Protein AF-A0AA96JR11-F1 (afdb_monomer)

Structure (mmCIF, N/CA/C/O backbone):
data_AF-A0AA96JR11-F1
#
_entry.id   AF-A0AA96JR11-F1
#
loop_
_atom_site.group_PDB
_atom_site.id
_atom_site.type_symbol
_atom_site.label_atom_id
_atom_site.label_alt_id
_atom_site.label_comp_id
_atom_site.label_asym_id
_atom_site.label_entity_id
_atom_site.label_seq_id
_atom_site.pdbx_PDB_ins_code
_atom_site.Cartn_x
_atom_site.Cartn_y
_atom_site.Cartn_z
_atom_site.occupancy
_atom_site.B_iso_or_equiv
_atom_site.auth_seq_id
_atom_site.auth_comp_id
_atom_site.auth_asym_id
_atom_site.auth_atom_id
_atom_site.pdbx_PDB_model_num
ATOM 1 N N . MET A 1 1 ? 10.700 -6.808 0.270 1.00 69.81 1 MET A N 1
ATOM 2 C CA . MET A 1 1 ? 9.244 -6.959 0.022 1.00 69.81 1 MET A CA 1
ATOM 3 C C . MET A 1 1 ? 8.468 -7.536 1.206 1.00 69.81 1 MET A C 1
ATOM 5 O O . MET A 1 1 ? 7.347 -7.111 1.434 1.00 69.81 1 MET A O 1
ATOM 9 N N . THR A 1 2 ? 9.056 -8.434 2.004 1.00 80.56 2 THR A N 1
ATOM 10 C CA . THR A 1 2 ? 8.442 -9.004 3.220 1.00 80.56 2 THR A CA 1
ATOM 11 C C . THR A 1 2 ? 7.907 -7.956 4.209 1.00 80.56 2 THR A C 1
ATOM 13 O O . THR A 1 2 ? 6.809 -8.100 4.734 1.00 80.56 2 THR A O 1
ATOM 16 N N . SER A 1 3 ? 8.651 -6.868 4.423 1.00 85.94 3 SER A N 1
ATOM 17 C CA . SER A 1 3 ? 8.222 -5.755 5.276 1.00 85.94 3 SER A CA 1
ATOM 18 C C . SER A 1 3 ? 6.973 -5.045 4.735 1.00 85.94 3 SER A C 1
ATOM 20 O O . SER A 1 3 ? 6.101 -4.678 5.512 1.00 85.94 3 SER A O 1
ATOM 22 N N . ILE A 1 4 ? 6.845 -4.913 3.409 1.00 87.88 4 ILE A N 1
ATOM 23 C CA . ILE A 1 4 ? 5.734 -4.209 2.750 1.00 87.88 4 ILE A CA 1
ATOM 24 C C . ILE A 1 4 ? 4.408 -4.949 2.969 1.00 87.88 4 ILE A C 1
ATOM 26 O O . ILE A 1 4 ? 3.445 -4.366 3.464 1.00 87.88 4 ILE A O 1
ATOM 30 N N . ILE A 1 5 ? 4.380 -6.255 2.672 1.00 89.75 5 ILE A N 1
ATOM 31 C CA . ILE A 1 5 ? 3.182 -7.099 2.846 1.00 89.75 5 ILE A CA 1
ATOM 32 C C . ILE A 1 5 ? 2.729 -7.188 4.312 1.00 89.75 5 ILE A C 1
ATOM 34 O O . ILE A 1 5 ? 1.561 -7.439 4.581 1.00 89.75 5 ILE A O 1
ATOM 38 N N . TYR A 1 6 ? 3.640 -6.953 5.259 1.00 92.25 6 TYR A N 1
ATOM 39 C CA . TYR A 1 6 ? 3.340 -6.918 6.688 1.00 92.25 6 TYR A CA 1
ATOM 40 C C . TYR A 1 6 ? 2.824 -5.556 7.168 1.00 92.25 6 TYR A C 1
ATOM 42 O O . TYR A 1 6 ? 1.950 -5.499 8.034 1.00 92.25 6 TYR A O 1
ATOM 50 N N . ILE A 1 7 ? 3.372 -4.456 6.640 1.00 93.12 7 ILE A N 1
ATOM 51 C CA . ILE A 1 7 ? 3.044 -3.096 7.085 1.00 93.12 7 ILE A CA 1
ATOM 52 C C . ILE A 1 7 ? 1.714 -2.620 6.492 1.00 93.12 7 ILE A C 1
ATOM 54 O O . ILE A 1 7 ? 0.884 -2.091 7.232 1.00 93.12 7 ILE A O 1
ATOM 58 N N . ASN A 1 8 ? 1.485 -2.799 5.187 1.00 95.19 8 ASN A N 1
ATOM 59 C CA . ASN A 1 8 ? 0.356 -2.153 4.508 1.00 95.19 8 ASN A CA 1
ATOM 60 C C . ASN A 1 8 ? -1.020 -2.534 5.083 1.00 95.19 8 ASN A C 1
ATOM 62 O O . ASN A 1 8 ? -1.814 -1.622 5.323 1.00 95.19 8 ASN A O 1
ATOM 66 N N . PRO A 1 9 ? -1.318 -3.816 5.393 1.00 95.38 9 PRO A N 1
ATOM 67 C CA . PRO A 1 9 ? -2.585 -4.169 6.036 1.00 95.38 9 PRO A CA 1
ATOM 68 C C . PRO A 1 9 ? -2.760 -3.504 7.409 1.00 95.38 9 PRO A C 1
ATOM 70 O O . PRO A 1 9 ? -3.857 -3.069 7.753 1.00 95.38 9 PRO A O 1
ATOM 73 N N . LYS A 1 10 ? -1.676 -3.348 8.182 1.00 93.56 10 LYS A N 1
ATOM 74 C CA . LYS A 1 10 ? -1.714 -2.661 9.483 1.00 93.56 10 LYS A CA 1
ATOM 75 C C . LYS A 1 10 ? -1.972 -1.167 9.332 1.00 93.56 10 LYS A C 1
ATOM 77 O O . LYS A 1 10 ? -2.725 -0.605 10.125 1.00 93.56 10 LYS A O 1
ATOM 82 N N . LEU A 1 11 ? -1.381 -0.528 8.320 1.00 94.81 11 LEU A N 1
ATOM 83 C CA . LEU A 1 11 ? -1.675 0.869 7.987 1.00 94.81 11 LEU A CA 1
ATOM 84 C C . LEU A 1 11 ? -3.136 1.039 7.563 1.00 94.81 11 LEU A C 1
ATOM 86 O O . LEU A 1 11 ? -3.775 2.003 7.979 1.00 94.81 11 LEU A O 1
ATOM 90 N N . LEU A 1 12 ? -3.683 0.093 6.796 1.00 96.31 12 LEU A N 1
ATOM 91 C CA . LEU A 1 12 ? -5.080 0.134 6.368 1.00 96.31 12 LEU A CA 1
ATOM 92 C C . LEU A 1 12 ? -6.029 0.048 7.571 1.00 96.31 12 LEU A C 1
ATOM 94 O O . LEU A 1 12 ? -6.901 0.898 7.717 1.00 96.31 12 LEU A O 1
ATOM 98 N N . VAL A 1 13 ? -5.813 -0.903 8.484 1.00 93.56 13 VAL A N 1
ATOM 99 C CA . VAL A 1 13 ? -6.622 -0.998 9.714 1.00 93.56 13 VAL A CA 1
ATOM 100 C C . VAL A 1 13 ? -6.454 0.250 10.584 1.00 93.56 13 VAL A C 1
ATOM 102 O O . VAL A 1 13 ? -7.439 0.810 11.051 1.00 93.56 13 VAL A O 1
ATOM 105 N N . SER A 1 14 ? -5.224 0.745 10.752 1.00 91.69 14 SER A N 1
ATOM 106 C CA . SER A 1 14 ? -4.964 1.939 11.570 1.00 91.69 14 SER A CA 1
ATOM 107 C C . SER A 1 14 ? -5.658 3.183 11.012 1.00 91.69 14 SER A C 1
ATOM 109 O O . SER A 1 14 ? -6.235 3.961 11.765 1.00 91.69 14 SER A O 1
ATOM 111 N N . THR A 1 15 ? -5.633 3.377 9.693 1.00 93.12 15 THR A N 1
ATOM 112 C CA . THR A 1 15 ? -6.299 4.516 9.044 1.00 93.12 15 THR A CA 1
ATOM 113 C C . THR A 1 15 ? -7.818 4.390 9.098 1.00 93.12 15 THR A C 1
ATOM 115 O O . THR A 1 15 ? -8.477 5.387 9.386 1.00 93.12 15 THR A O 1
ATOM 118 N N . ALA A 1 16 ? -8.363 3.178 8.956 1.00 92.38 16 ALA A N 1
ATOM 119 C CA . ALA A 1 16 ? -9.785 2.907 9.164 1.00 92.38 16 ALA A CA 1
ATOM 120 C C . ALA A 1 16 ? -10.232 3.179 10.614 1.00 92.38 16 ALA A C 1
ATOM 122 O O . ALA A 1 16 ? -11.307 3.731 10.824 1.00 92.38 16 ALA A O 1
ATOM 123 N N . MET A 1 17 ? -9.402 2.876 11.620 1.00 90.25 17 MET A N 1
ATOM 124 C CA . MET A 1 17 ? -9.690 3.209 13.025 1.00 90.25 17 MET A CA 1
ATOM 125 C C . MET A 1 17 ? -9.740 4.719 13.276 1.00 90.25 17 MET A C 1
ATOM 127 O O . MET A 1 17 ? -10.575 5.191 14.044 1.00 90.25 17 MET A O 1
ATOM 131 N N . VAL A 1 18 ? -8.845 5.490 12.651 1.00 89.00 18 VAL A N 1
ATOM 132 C CA . VAL A 1 18 ? -8.861 6.959 12.761 1.00 89.00 18 VAL A CA 1
ATOM 133 C C . VAL A 1 18 ? -10.072 7.540 12.024 1.00 89.00 18 VAL A C 1
ATOM 135 O O . VAL A 1 18 ? -10.701 8.465 12.537 1.00 89.00 18 VAL A O 1
ATOM 138 N N . GLU A 1 19 ? -10.431 6.986 10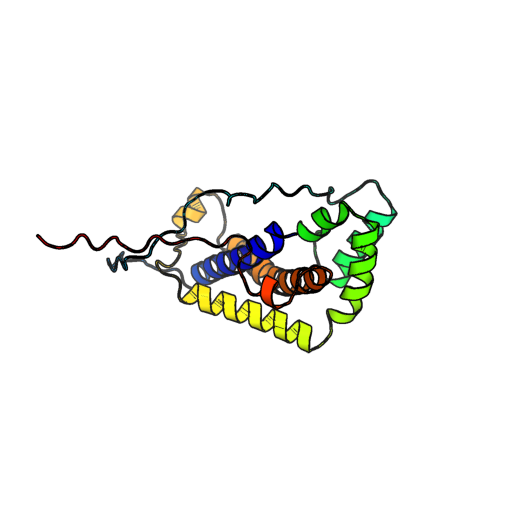.862 1.00 87.69 19 GLU A N 1
ATOM 139 C CA . GLU A 1 19 ? -11.640 7.361 10.117 1.00 87.69 19 GLU A CA 1
ATOM 140 C C . GLU A 1 19 ? -12.915 7.099 10.949 1.00 87.69 19 GLU A C 1
ATOM 142 O O . GLU A 1 19 ? -13.716 8.021 11.122 1.00 87.69 19 GLU A O 1
ATOM 147 N N . ASP A 1 20 ? -13.052 5.908 11.551 1.00 87.25 20 ASP A N 1
ATOM 148 C CA . ASP A 1 20 ? -14.151 5.548 12.471 1.00 87.25 20 ASP A CA 1
ATOM 149 C C . ASP A 1 20 ? -14.220 6.514 13.664 1.00 87.25 20 ASP A C 1
ATOM 151 O O . ASP A 1 20 ? -15.273 7.085 13.942 1.00 87.25 20 ASP A O 1
ATOM 155 N N . ALA A 1 21 ? -13.085 6.796 14.312 1.00 85.25 21 ALA A N 1
ATOM 156 C CA . ALA A 1 21 ? -13.018 7.712 15.452 1.00 85.25 21 ALA A CA 1
ATOM 157 C C . ALA A 1 21 ? -13.418 9.159 15.104 1.00 85.25 21 ALA A C 1
ATOM 159 O O . ALA A 1 21 ? -13.965 9.875 15.949 1.00 85.25 21 ALA A O 1
ATOM 160 N N . CYS A 1 22 ? -13.146 9.608 13.874 1.00 82.00 22 CYS A N 1
ATOM 161 C CA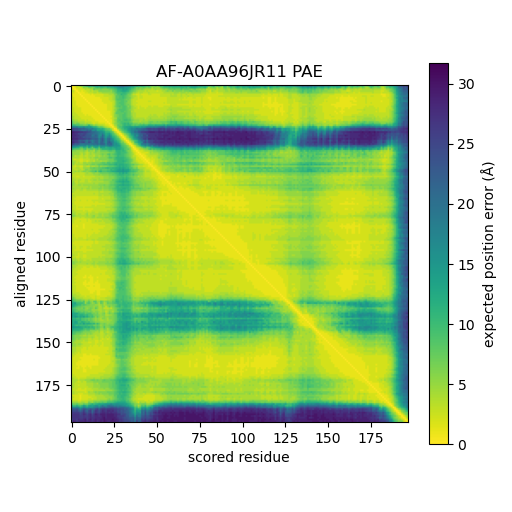 . CYS A 1 22 ? -13.580 10.916 13.385 1.00 82.00 22 CYS A CA 1
ATOM 162 C C . CYS A 1 22 ? -15.092 10.974 13.111 1.00 82.00 22 CYS A C 1
ATOM 164 O O . CYS A 1 22 ? -15.698 12.026 13.327 1.00 82.00 22 CYS A O 1
ATOM 166 N N . GLN A 1 23 ? -15.689 9.879 12.628 1.00 80.75 23 GLN A N 1
ATOM 167 C CA . GLN A 1 23 ? -17.124 9.787 12.317 1.00 80.75 23 GLN A CA 1
ATOM 168 C C . GLN A 1 23 ? -17.977 9.519 13.566 1.00 80.75 23 GLN A C 1
ATOM 170 O O . GLN A 1 23 ? -19.102 10.010 13.675 1.00 80.75 23 GLN A O 1
ATOM 175 N N . HIS A 1 24 ? -17.418 8.795 14.535 1.00 78.88 24 HIS A N 1
ATOM 176 C CA . HIS A 1 24 ? -18.059 8.404 15.785 1.00 78.88 24 HIS A CA 1
ATOM 177 C C . HIS A 1 24 ? -17.246 8.912 16.985 1.00 78.88 24 HIS A C 1
ATOM 179 O O . HIS A 1 24 ? -16.613 8.115 17.687 1.00 78.88 24 HIS A O 1
ATOM 185 N N . PRO A 1 25 ? -17.242 10.236 17.253 1.00 66.38 25 PRO A N 1
ATOM 186 C CA . PRO A 1 25 ? -16.516 10.802 18.381 1.00 66.38 25 PRO A CA 1
ATOM 187 C C . PRO A 1 25 ? -17.038 10.184 19.679 1.00 66.38 25 PRO A C 1
ATOM 189 O O . PRO A 1 25 ? -18.116 10.517 20.171 1.00 66.38 25 PRO A O 1
ATOM 192 N N . THR A 1 26 ? -16.279 9.232 20.216 1.00 61.38 26 THR A N 1
ATOM 193 C CA . THR A 1 26 ? -16.683 8.502 21.411 1.00 61.38 26 THR A CA 1
ATOM 194 C C . THR A 1 26 ? -16.524 9.436 22.608 1.00 61.38 26 THR A C 1
ATOM 196 O O . THR A 1 26 ? -15.425 9.894 22.910 1.00 61.38 26 THR A O 1
ATOM 199 N N . ILE A 1 27 ? -17.615 9.724 23.315 1.00 52.09 27 ILE A N 1
ATOM 200 C CA . ILE A 1 27 ? -17.556 10.321 24.653 1.00 52.09 27 ILE A CA 1
ATOM 201 C C . ILE A 1 27 ? -17.233 9.163 25.599 1.00 52.09 27 ILE A C 1
ATOM 203 O O . ILE A 1 27 ? -18.138 8.526 26.132 1.00 52.09 27 ILE A O 1
ATOM 207 N N . SER A 1 28 ? -15.962 8.779 25.728 1.00 51.41 28 SER A N 1
ATOM 208 C CA . SER A 1 28 ? -15.633 7.627 26.572 1.00 51.41 28 SER A CA 1
ATOM 209 C C . SER A 1 28 ? -15.761 7.997 28.051 1.00 51.41 28 SER A C 1
ATOM 211 O O . SER A 1 28 ? -14.856 8.583 28.646 1.00 51.41 28 SER A O 1
ATOM 213 N N . ALA A 1 29 ? -16.881 7.609 28.666 1.00 41.44 29 ALA A N 1
ATOM 214 C CA . ALA A 1 29 ? -16.822 7.109 30.028 1.00 41.44 29 ALA A CA 1
ATOM 215 C C . ALA A 1 29 ? -16.041 5.792 29.954 1.00 41.44 29 ALA A C 1
ATOM 217 O O . ALA A 1 29 ? -16.525 4.811 29.396 1.00 41.44 29 ALA A O 1
ATOM 218 N N . PHE A 1 30 ? -14.813 5.808 30.471 1.00 44.53 30 PHE A N 1
ATOM 219 C CA . PHE A 1 30 ? -13.949 4.644 30.644 1.00 44.53 30 PHE A CA 1
ATOM 220 C C . PHE A 1 30 ? -14.679 3.609 31.521 1.00 44.53 30 PHE A C 1
ATOM 222 O O . PHE A 1 30 ? -14.511 3.578 32.738 1.00 44.53 30 PHE A O 1
ATOM 229 N N . GLN A 1 31 ? -15.556 2.789 30.941 1.00 44.69 31 GLN A N 1
ATOM 230 C CA . GLN A 1 31 ? -16.113 1.646 31.648 1.00 44.69 31 GLN A CA 1
ATOM 231 C C . GLN A 1 31 ? -15.167 0.471 31.459 1.00 44.69 31 GLN A C 1
ATOM 233 O O . GLN A 1 31 ? -15.014 -0.099 30.383 1.00 44.69 31 GLN A O 1
ATOM 238 N N . SER A 1 32 ? -14.487 0.195 32.564 1.00 44.41 32 SER A N 1
ATOM 239 C CA . SER A 1 32 ? -13.538 -0.865 32.854 1.00 44.41 32 SER A CA 1
ATOM 240 C C . SER A 1 32 ? -14.049 -2.267 32.509 1.00 44.41 32 SER A C 1
ATOM 242 O O . SER A 1 32 ? -14.297 -3.077 33.396 1.00 44.41 32 SER A O 1
ATOM 244 N N . GLN A 1 33 ? -14.133 -2.603 31.228 1.00 48.62 33 GLN A N 1
ATOM 245 C CA . GLN A 1 33 ? -13.910 -3.976 30.793 1.00 48.62 33 GLN A CA 1
ATOM 246 C C . GLN A 1 33 ? -12.465 -4.055 30.311 1.00 48.62 33 GLN A C 1
ATOM 248 O O . GLN A 1 33 ? -12.176 -3.959 29.123 1.00 48.62 33 GLN A O 1
ATOM 253 N N . ARG A 1 34 ? -11.529 -4.197 31.263 1.00 47.78 34 ARG A N 1
ATOM 254 C CA . ARG A 1 34 ? -10.235 -4.817 30.958 1.00 47.78 34 ARG A CA 1
ATOM 255 C C . ARG A 1 34 ? -10.554 -6.257 30.559 1.00 47.78 34 ARG A C 1
ATOM 257 O O . ARG A 1 34 ? -10.610 -7.132 31.411 1.00 47.78 34 ARG A O 1
ATOM 264 N N . GLN A 1 35 ? -10.866 -6.484 29.290 1.00 54.25 35 GLN A N 1
ATOM 265 C CA . GLN A 1 35 ? -10.599 -7.789 28.711 1.00 54.25 35 GLN A CA 1
ATOM 266 C C . GLN A 1 35 ? -9.077 -7.956 28.762 1.00 54.25 35 GLN A C 1
ATOM 268 O O . GLN A 1 35 ? -8.350 -7.019 28.417 1.00 54.25 35 GLN A O 1
ATOM 273 N N . ASP A 1 36 ? -8.606 -9.098 29.266 1.00 59.44 36 ASP A N 1
ATOM 274 C CA . ASP A 1 36 ? -7.193 -9.484 29.250 1.00 59.44 36 ASP A CA 1
ATOM 275 C C . ASP A 1 36 ? -6.757 -9.675 27.791 1.00 59.44 36 ASP A C 1
ATOM 277 O O . ASP A 1 36 ? -6.694 -10.781 27.261 1.00 59.44 36 ASP A O 1
ATOM 281 N N . HIS A 1 37 ? -6.543 -8.565 27.091 1.00 67.00 37 HIS A N 1
ATOM 282 C CA . HIS A 1 37 ? -5.972 -8.567 25.760 1.00 67.00 37 HIS A CA 1
ATOM 283 C C . HIS A 1 37 ? -4.460 -8.665 25.899 1.00 67.00 37 HIS A C 1
ATOM 285 O O . HIS A 1 37 ? -3.811 -7.770 26.448 1.00 67.00 37 HIS A O 1
ATOM 291 N N . GLU A 1 38 ? -3.897 -9.747 25.377 1.00 74.31 38 GLU A N 1
ATOM 292 C CA . GLU A 1 38 ? -2.455 -9.888 25.267 1.00 74.31 38 GLU A CA 1
ATOM 293 C C . GLU A 1 38 ? -1.925 -8.854 24.263 1.00 74.31 38 GLU A C 1
ATOM 295 O O . GLU A 1 38 ? -2.330 -8.804 23.098 1.00 74.31 38 GLU A O 1
ATOM 300 N N . LEU A 1 39 ? -1.055 -7.961 24.736 1.00 79.44 39 LEU A N 1
ATOM 301 C CA . LEU A 1 39 ? -0.469 -6.923 23.898 1.00 79.44 39 LEU A CA 1
ATOM 302 C C . LEU A 1 39 ? 0.673 -7.507 23.070 1.00 79.44 39 LEU A C 1
ATOM 304 O O . LEU A 1 39 ? 1.556 -8.186 23.588 1.00 79.44 39 LEU A O 1
ATOM 308 N N . ILE A 1 40 ? 0.707 -7.151 21.788 1.00 83.94 40 ILE A N 1
ATOM 309 C CA . ILE A 1 40 ? 1.845 -7.458 20.922 1.00 83.94 40 ILE A CA 1
ATOM 310 C C . ILE A 1 40 ? 3.095 -6.724 21.445 1.00 83.94 40 ILE A C 1
ATOM 312 O O . ILE A 1 40 ? 3.011 -5.518 21.725 1.00 83.94 40 ILE A O 1
ATOM 316 N N . PRO A 1 41 ? 4.263 -7.394 21.531 1.00 85.06 41 PRO A N 1
ATOM 317 C CA . PRO A 1 41 ? 5.512 -6.748 21.911 1.00 85.06 41 PRO A CA 1
ATOM 318 C C . PRO A 1 41 ? 5.817 -5.530 21.035 1.00 85.06 41 PRO A C 1
ATOM 320 O O . PRO A 1 41 ? 5.735 -5.578 19.805 1.00 85.06 41 PRO A O 1
ATOM 323 N N . ARG A 1 42 ? 6.192 -4.417 21.671 1.00 86.38 42 ARG A N 1
ATOM 324 C CA . ARG A 1 42 ? 6.628 -3.216 20.949 1.00 86.38 42 ARG A CA 1
ATOM 325 C C . ARG A 1 42 ? 8.028 -3.437 20.390 1.00 86.38 42 ARG A C 1
ATOM 327 O O . ARG A 1 42 ? 8.911 -3.896 21.106 1.00 86.38 42 ARG A O 1
ATOM 334 N N . GLY A 1 43 ? 8.242 -3.027 19.147 1.00 87.06 43 GLY A N 1
ATOM 335 C CA . GLY A 1 43 ? 9.550 -3.074 18.504 1.00 87.06 43 GLY A CA 1
ATOM 336 C C . GLY A 1 43 ? 9.458 -3.453 17.035 1.00 87.06 43 GLY A C 1
ATOM 337 O O . GLY A 1 43 ? 8.384 -3.750 16.509 1.00 87.06 43 GLY A O 1
ATOM 338 N N . ILE A 1 44 ? 10.610 -3.422 16.375 1.00 86.38 44 ILE A N 1
ATOM 339 C CA . ILE A 1 44 ? 10.764 -3.945 15.022 1.00 86.38 44 ILE A CA 1
ATOM 340 C C . ILE A 1 44 ? 10.930 -5.467 15.156 1.00 86.38 44 ILE A C 1
ATOM 342 O O . ILE A 1 44 ? 11.812 -5.890 15.907 1.00 86.38 44 ILE A O 1
ATOM 346 N N . PRO A 1 45 ? 10.102 -6.292 14.485 1.00 89.12 45 PRO A N 1
ATOM 347 C CA . PRO A 1 45 ? 10.276 -7.738 14.485 1.00 89.12 45 PRO A CA 1
ATOM 348 C C . PRO A 1 45 ? 11.702 -8.147 14.116 1.00 89.12 45 PRO A C 1
ATOM 350 O O . PRO A 1 45 ? 12.351 -7.508 13.282 1.00 89.12 45 PRO A O 1
ATOM 353 N N . LEU A 1 46 ? 12.175 -9.249 14.698 1.00 84.75 46 LEU A N 1
ATOM 354 C CA . LEU A 1 46 ? 13.465 -9.817 14.327 1.00 84.75 46 LEU A CA 1
ATOM 355 C C . LEU A 1 46 ? 13.488 -10.094 12.811 1.00 84.75 46 LEU A C 1
ATOM 357 O O . LEU A 1 46 ? 12.500 -10.552 12.240 1.00 84.75 46 LEU A O 1
ATOM 361 N N . HIS A 1 47 ? 14.607 -9.782 12.155 1.00 86.81 47 HIS A N 1
ATOM 362 C CA . HIS A 1 47 ? 14.795 -9.902 10.699 1.00 86.81 47 HIS A CA 1
ATOM 363 C C . HIS A 1 47 ? 13.924 -8.979 9.825 1.00 86.81 47 HIS A C 1
ATOM 365 O O . HIS A 1 47 ? 13.926 -9.112 8.597 1.00 86.81 47 HIS A O 1
ATOM 371 N N . MET A 1 48 ? 13.218 -8.007 10.408 1.00 88.88 48 MET A N 1
ATOM 372 C CA . MET A 1 48 ? 12.608 -6.924 9.639 1.00 88.88 48 MET A CA 1
ATOM 373 C C . MET A 1 48 ? 13.638 -5.810 9.408 1.00 88.88 48 MET A C 1
ATOM 375 O O . MET A 1 48 ? 13.860 -4.951 10.258 1.00 88.88 48 MET A O 1
ATOM 379 N N . TYR A 1 49 ? 14.281 -5.835 8.242 1.00 86.19 49 TYR A N 1
ATOM 380 C CA . TYR A 1 49 ? 15.277 -4.831 7.864 1.00 86.19 49 TYR A CA 1
ATOM 381 C C . TYR A 1 49 ? 14.624 -3.513 7.405 1.00 86.19 49 TYR A C 1
ATOM 383 O O . TYR A 1 49 ? 13.526 -3.546 6.827 1.00 86.19 49 TYR A O 1
ATOM 391 N N . PRO A 1 50 ? 15.294 -2.361 7.623 1.00 84.38 50 PRO A N 1
ATOM 392 C CA . PRO A 1 50 ? 14.882 -1.083 7.053 1.00 84.38 50 PRO A CA 1
ATOM 393 C C . PRO A 1 50 ? 14.727 -1.174 5.533 1.00 84.38 50 PRO A C 1
ATOM 395 O O . PRO A 1 50 ? 15.487 -1.872 4.863 1.00 84.38 50 PRO A O 1
ATOM 398 N N . MET A 1 51 ? 13.735 -0.472 4.988 1.00 86.44 51 MET A N 1
ATOM 399 C CA . MET A 1 51 ? 13.513 -0.423 3.545 1.00 86.44 51 MET A CA 1
ATOM 400 C C . MET A 1 51 ? 14.202 0.803 2.962 1.00 86.44 51 MET A C 1
ATOM 402 O O . MET A 1 51 ? 13.831 1.932 3.279 1.00 86.44 51 MET A O 1
ATOM 406 N N . GLU A 1 52 ? 15.174 0.573 2.088 1.00 92.75 52 GLU A N 1
ATOM 407 C CA . GLU A 1 52 ? 15.681 1.618 1.208 1.00 92.75 52 GLU A CA 1
ATOM 408 C C . GLU A 1 52 ? 14.636 1.959 0.135 1.00 92.75 52 GLU A C 1
ATOM 410 O O . GLU A 1 52 ? 13.796 1.134 -0.254 1.00 92.75 52 GLU A O 1
ATOM 415 N N . MET A 1 53 ? 14.663 3.208 -0.320 1.00 94.81 53 MET A N 1
ATOM 416 C CA . MET A 1 53 ? 13.747 3.739 -1.322 1.00 94.81 53 MET A CA 1
ATOM 417 C C . MET A 1 53 ? 14.501 4.709 -2.218 1.00 94.81 53 MET A C 1
ATOM 419 O O . MET A 1 53 ? 15.206 5.585 -1.723 1.00 94.81 53 MET A O 1
ATOM 423 N N . ILE A 1 54 ? 14.287 4.598 -3.526 1.00 97.19 54 ILE A N 1
ATOM 424 C CA . ILE A 1 54 ? 14.706 5.635 -4.471 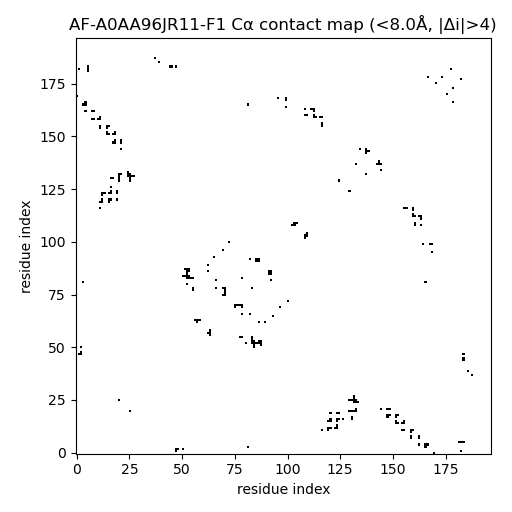1.00 97.19 54 ILE A CA 1
ATOM 425 C C . ILE A 1 54 ? 13.916 6.920 -4.196 1.00 97.19 54 ILE A C 1
ATOM 427 O O . ILE A 1 54 ? 12.765 6.849 -3.766 1.00 97.19 54 ILE A O 1
ATOM 431 N N . ASP A 1 55 ? 14.495 8.097 -4.427 1.00 96.19 55 ASP A N 1
ATOM 432 C CA . ASP A 1 55 ? 13.762 9.365 -4.353 1.00 96.19 55 ASP A CA 1
ATOM 433 C C . ASP A 1 55 ? 12.562 9.406 -5.302 1.00 96.19 55 ASP A C 1
ATOM 435 O O . ASP A 1 55 ? 12.539 8.757 -6.342 1.00 96.19 55 ASP A O 1
ATOM 439 N N . GLU A 1 56 ? 11.533 10.173 -4.943 1.00 94.62 56 GLU A N 1
ATOM 440 C CA . GLU A 1 56 ? 10.337 10.330 -5.783 1.00 94.62 56 GLU A CA 1
ATOM 441 C C . GLU A 1 56 ? 10.656 11.001 -7.131 1.00 94.62 56 GLU A C 1
ATOM 443 O O . GLU A 1 56 ? 10.001 10.741 -8.143 1.00 94.62 56 GLU A O 1
ATOM 448 N N . THR A 1 57 ? 11.714 11.810 -7.168 1.00 95.00 57 THR A N 1
ATOM 449 C CA . THR A 1 57 ? 12.216 12.485 -8.366 1.00 95.00 57 THR A CA 1
ATOM 450 C C . THR A 1 57 ? 13.627 11.996 -8.710 1.00 95.00 57 THR A C 1
ATOM 452 O O . THR A 1 57 ? 14.583 12.746 -8.521 1.00 95.00 57 THR A O 1
ATOM 455 N N . PRO A 1 58 ? 13.797 10.752 -9.199 1.00 95.62 58 PRO A N 1
ATOM 456 C CA . PRO A 1 58 ? 15.120 10.229 -9.526 1.00 95.62 58 PRO A CA 1
ATOM 457 C C . PRO A 1 58 ? 15.713 10.942 -10.746 1.00 95.62 58 PRO A C 1
ATOM 459 O O . PRO A 1 58 ? 14.973 11.391 -11.625 1.00 95.62 58 PRO A O 1
ATOM 462 N N . ASP A 1 59 ? 17.042 10.990 -10.852 1.00 95.38 59 ASP A N 1
ATOM 463 C CA . ASP A 1 59 ? 17.742 11.578 -12.007 1.00 95.38 59 ASP A CA 1
ATOM 464 C C . ASP A 1 59 ? 17.637 10.721 -13.282 1.00 95.38 59 ASP A C 1
ATOM 466 O O . ASP A 1 59 ? 17.695 11.249 -14.400 1.00 95.38 59 ASP A O 1
ATOM 470 N N . ASP A 1 60 ? 17.374 9.423 -13.133 1.00 96.50 60 ASP A N 1
ATOM 471 C CA . ASP A 1 60 ? 17.171 8.499 -14.246 1.00 96.50 60 ASP A CA 1
ATOM 472 C C . ASP A 1 60 ? 15.872 8.804 -15.021 1.00 96.50 60 ASP A C 1
ATOM 474 O O . ASP A 1 60 ? 14.755 8.784 -14.491 1.00 96.50 60 ASP A O 1
ATOM 478 N N . VAL A 1 61 ? 16.014 9.089 -16.319 1.00 96.19 61 VAL A N 1
ATOM 479 C CA . VAL A 1 61 ? 14.902 9.465 -17.208 1.00 96.19 61 VAL A CA 1
ATOM 480 C C . VAL A 1 61 ? 13.902 8.321 -17.392 1.00 96.19 61 VAL A C 1
ATOM 482 O O . VAL A 1 61 ? 12.695 8.577 -17.467 1.00 96.19 61 VAL A O 1
ATOM 485 N N . THR A 1 62 ? 14.383 7.085 -17.501 1.00 95.38 62 THR A N 1
ATOM 486 C CA . THR A 1 62 ? 13.563 5.895 -17.748 1.00 95.38 62 THR A CA 1
ATOM 487 C C . THR A 1 62 ? 12.735 5.570 -16.514 1.00 95.38 62 THR A C 1
ATOM 489 O O . THR A 1 62 ? 11.515 5.431 -16.613 1.00 95.38 62 THR A O 1
ATOM 492 N N . LEU A 1 63 ? 13.355 5.576 -15.336 1.00 97.62 63 LEU A N 1
ATOM 493 C CA . LEU A 1 63 ? 12.668 5.356 -14.072 1.00 97.62 63 LEU A CA 1
ATOM 494 C C . LEU A 1 63 ? 11.620 6.442 -13.803 1.00 97.62 63 LEU A C 1
ATOM 496 O O . LEU A 1 63 ? 10.484 6.119 -13.451 1.00 97.62 63 LEU A O 1
ATOM 500 N N . ARG A 1 64 ? 11.933 7.720 -14.072 1.00 97.62 64 ARG A N 1
ATOM 501 C CA . ARG A 1 64 ? 10.932 8.801 -13.998 1.00 97.62 64 ARG A CA 1
ATOM 502 C C . ARG A 1 64 ? 9.736 8.561 -14.912 1.00 97.62 64 ARG A C 1
ATOM 504 O O . ARG A 1 64 ? 8.622 8.936 -14.554 1.00 97.62 64 ARG A O 1
ATOM 511 N N . ARG A 1 65 ? 9.940 8.003 -16.111 1.00 97.81 65 ARG A N 1
ATOM 512 C CA . ARG A 1 65 ? 8.832 7.666 -17.023 1.00 97.81 65 ARG A CA 1
ATOM 513 C C . ARG A 1 65 ? 7.970 6.552 -16.435 1.00 97.81 65 ARG A C 1
ATOM 515 O O . ARG A 1 65 ? 6.751 6.700 -16.450 1.00 97.81 65 ARG A O 1
ATOM 522 N N . THR A 1 66 ? 8.586 5.517 -15.866 1.00 98.12 66 THR A N 1
ATOM 523 C CA . THR A 1 66 ? 7.880 4.428 -15.174 1.00 98.12 66 THR A CA 1
ATOM 524 C C . THR A 1 66 ? 7.073 4.949 -13.982 1.00 98.12 66 THR A C 1
ATOM 526 O O . THR A 1 66 ? 5.880 4.672 -13.899 1.00 98.12 66 THR A O 1
ATOM 529 N N . PHE A 1 67 ? 7.658 5.783 -13.113 1.00 98.44 67 PHE A N 1
ATOM 530 C CA . PHE A 1 67 ? 6.933 6.405 -11.993 1.00 98.44 67 PHE A CA 1
ATOM 531 C C . PHE A 1 67 ? 5.739 7.227 -12.465 1.00 98.44 67 PHE A C 1
ATOM 533 O O . PHE A 1 67 ? 4.636 7.066 -11.949 1.00 98.44 67 PHE A O 1
ATOM 540 N N . ARG A 1 68 ? 5.928 8.048 -13.502 1.00 98.06 68 ARG A N 1
ATOM 541 C CA . ARG A 1 68 ? 4.849 8.875 -14.047 1.00 98.06 68 ARG A CA 1
ATOM 542 C C . ARG A 1 68 ? 3.724 8.035 -14.649 1.00 98.06 68 ARG A C 1
ATOM 544 O O . ARG A 1 68 ? 2.565 8.438 -14.577 1.00 98.06 68 ARG A O 1
ATOM 551 N N . ASP A 1 69 ? 4.052 6.895 -15.254 1.00 98.25 69 ASP A N 1
ATOM 552 C CA . ASP A 1 69 ? 3.056 5.963 -15.781 1.00 98.25 69 ASP A CA 1
ATOM 553 C C . ASP A 1 69 ? 2.261 5.288 -14.656 1.00 98.25 69 ASP A C 1
ATOM 555 O O . ASP A 1 69 ? 1.031 5.269 -14.721 1.00 98.25 69 ASP A O 1
ATOM 559 N N . ILE A 1 70 ? 2.937 4.831 -13.594 1.00 98.25 70 ILE A N 1
ATOM 560 C CA . ILE A 1 70 ? 2.296 4.289 -12.385 1.00 98.25 70 ILE A CA 1
ATOM 561 C C . ILE A 1 70 ? 1.354 5.328 -11.772 1.00 98.25 70 ILE A C 1
ATOM 563 O O . ILE A 1 70 ? 0.175 5.043 -11.570 1.00 98.25 70 ILE A O 1
ATOM 567 N N . GLN A 1 71 ? 1.839 6.551 -11.542 1.00 97.62 71 GLN A N 1
ATOM 568 C CA . GLN A 1 71 ? 1.046 7.630 -10.948 1.00 97.62 71 GLN A CA 1
ATOM 569 C C . GLN A 1 71 ? -0.204 7.946 -11.768 1.00 97.62 71 GLN A C 1
ATOM 571 O O . GLN A 1 71 ? -1.300 8.001 -11.220 1.00 97.62 71 GLN A O 1
ATOM 576 N N . ARG A 1 72 ? -0.063 8.115 -13.088 1.00 97.44 72 ARG A N 1
ATOM 577 C CA . ARG A 1 72 ? -1.203 8.411 -13.972 1.00 97.44 72 ARG A CA 1
ATOM 578 C C . ARG A 1 72 ? -2.215 7.281 -13.999 1.00 97.44 72 ARG A C 1
ATOM 580 O O . ARG A 1 72 ? -3.412 7.534 -13.972 1.00 97.44 72 ARG A O 1
ATOM 587 N N . THR A 1 73 ? -1.724 6.053 -14.071 1.00 97.12 73 THR A N 1
ATOM 588 C CA . THR A 1 73 ? -2.563 4.865 -14.191 1.00 97.12 73 THR A CA 1
ATOM 589 C C . THR A 1 73 ? -3.346 4.598 -12.906 1.00 97.12 73 THR A C 1
ATOM 591 O O . THR A 1 73 ? -4.514 4.233 -12.970 1.00 97.12 73 THR A O 1
ATOM 594 N N . LEU A 1 74 ? -2.716 4.799 -11.747 1.00 95.44 74 LEU A N 1
ATOM 595 C CA . LEU A 1 74 ? -3.321 4.567 -10.434 1.00 95.44 74 LEU A CA 1
ATOM 596 C C . LEU A 1 74 ? -3.972 5.827 -9.831 1.00 95.44 74 LEU A C 1
ATOM 598 O O . LEU A 1 74 ? -4.492 5.768 -8.721 1.00 95.44 74 LEU A O 1
ATOM 602 N N . GLY A 1 75 ? -3.932 6.969 -10.528 1.00 93.94 75 GLY A N 1
ATOM 603 C CA . GLY A 1 75 ? -4.492 8.237 -10.048 1.00 93.94 75 GLY A CA 1
ATOM 604 C C . GLY A 1 75 ? -3.789 8.804 -8.809 1.00 93.94 75 GLY A C 1
ATOM 605 O O . GLY A 1 75 ? -4.430 9.432 -7.970 1.00 93.94 75 GLY A O 1
ATOM 606 N N . LEU A 1 76 ? -2.484 8.565 -8.664 1.00 93.25 76 LEU A N 1
ATOM 607 C CA . LEU A 1 76 ? -1.733 8.909 -7.458 1.00 93.25 76 LEU A CA 1
ATOM 608 C C . LEU A 1 76 ? -1.160 10.332 -7.525 1.00 93.25 76 LEU A C 1
ATOM 610 O O . LEU A 1 76 ? -0.544 10.684 -8.535 1.00 93.25 76 LEU A O 1
ATOM 614 N N . PRO A 1 77 ? -1.256 11.128 -6.441 1.00 90.19 77 PRO A N 1
ATOM 615 C CA . PRO A 1 77 ? -0.607 12.439 -6.371 1.00 90.19 77 PRO A CA 1
ATOM 616 C C . PRO A 1 77 ? 0.925 12.333 -6.284 1.00 90.19 77 PRO A C 1
ATOM 618 O O . PRO A 1 77 ? 1.629 13.253 -6.687 1.00 90.19 77 PRO A O 1
ATOM 621 N N . GLY A 1 78 ? 1.427 11.202 -5.786 1.00 93.25 78 GLY A N 1
ATOM 622 C CA . GLY A 1 78 ? 2.838 10.899 -5.567 1.00 93.25 78 GLY A CA 1
ATOM 623 C C . GLY A 1 78 ? 3.094 9.396 -5.676 1.00 93.25 78 GLY A C 1
ATOM 624 O O . GLY A 1 78 ? 2.159 8.600 -5.577 1.00 93.25 78 GLY A O 1
ATOM 625 N N . ILE A 1 79 ? 4.334 8.986 -5.922 1.00 96.94 79 ILE A N 1
ATOM 626 C CA . ILE A 1 79 ? 4.673 7.560 -6.050 1.00 96.94 79 ILE A CA 1
ATOM 627 C C . ILE A 1 79 ? 4.822 6.909 -4.662 1.00 96.94 79 ILE A C 1
ATOM 629 O O . ILE A 1 79 ? 5.561 7.392 -3.804 1.00 96.94 79 ILE A O 1
ATOM 633 N N . ASN A 1 80 ? 4.119 5.795 -4.423 1.00 95.50 80 ASN A N 1
ATOM 634 C CA . ASN A 1 80 ? 4.149 5.108 -3.126 1.00 95.50 80 ASN A CA 1
ATOM 635 C C . ASN A 1 80 ? 5.545 4.573 -2.774 1.00 95.50 80 ASN A C 1
ATOM 637 O O . ASN A 1 80 ? 6.306 4.158 -3.653 1.00 95.50 80 ASN A O 1
ATOM 641 N N . SER A 1 81 ? 5.825 4.487 -1.469 1.00 94.81 81 SER A N 1
ATOM 642 C CA . SER A 1 81 ? 7.037 3.883 -0.893 1.00 94.81 81 SER A CA 1
ATOM 643 C C . SER A 1 81 ? 7.390 2.534 -1.510 1.00 94.81 81 SER A C 1
ATOM 645 O O . SER A 1 81 ? 8.547 2.244 -1.780 1.00 94.81 81 SER A O 1
ATOM 647 N N . ASP A 1 82 ? 6.382 1.726 -1.792 1.00 96.00 82 ASP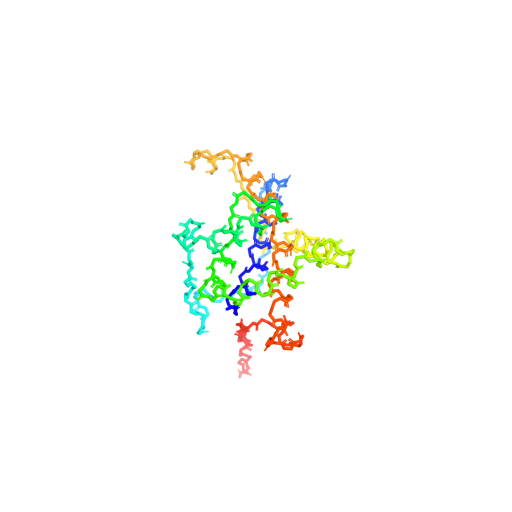 A N 1
ATOM 648 C CA . ASP A 1 82 ? 6.510 0.352 -2.241 1.00 96.00 82 ASP A CA 1
ATOM 649 C C . ASP A 1 82 ? 7.143 0.284 -3.632 1.00 96.00 82 ASP A C 1
ATOM 651 O O . ASP A 1 82 ? 8.107 -0.449 -3.852 1.00 96.00 82 ASP A O 1
ATOM 655 N N . TYR A 1 83 ? 6.652 1.114 -4.557 1.00 97.38 83 TYR A N 1
ATOM 656 C CA . TYR A 1 83 ? 7.226 1.240 -5.894 1.00 97.38 83 TYR A CA 1
ATOM 657 C C . TYR A 1 83 ? 8.607 1.893 -5.847 1.00 97.38 83 TYR A C 1
ATOM 659 O O . TYR A 1 83 ? 9.478 1.517 -6.628 1.00 97.38 83 TYR A O 1
ATOM 667 N N . ARG A 1 84 ? 8.842 2.816 -4.906 1.00 97.62 84 ARG A N 1
ATOM 668 C CA . ARG A 1 84 ? 10.164 3.420 -4.679 1.00 97.62 84 ARG A CA 1
ATOM 669 C C . ARG A 1 84 ? 11.184 2.419 -4.134 1.00 97.62 84 ARG A C 1
ATOM 671 O O . ARG A 1 84 ? 12.357 2.508 -4.484 1.00 97.62 84 ARG A O 1
ATOM 678 N N . THR A 1 85 ? 10.761 1.454 -3.321 1.00 96.19 85 THR A N 1
ATOM 679 C CA . THR A 1 85 ? 11.604 0.327 -2.894 1.00 96.19 85 THR A CA 1
ATOM 680 C C . THR A 1 85 ? 11.843 -0.643 -4.049 1.00 96.19 85 THR A C 1
ATOM 682 O O . THR A 1 85 ? 12.973 -1.069 -4.266 1.00 96.19 85 THR A O 1
ATOM 685 N N . LEU A 1 86 ? 10.814 -0.974 -4.836 1.00 96.12 86 LEU A N 1
ATOM 686 C CA . LEU A 1 86 ? 10.977 -1.820 -6.027 1.00 96.12 86 LEU A CA 1
ATOM 687 C C . LEU A 1 86 ? 11.890 -1.185 -7.084 1.00 96.12 86 LEU A C 1
ATOM 689 O O . LEU A 1 86 ? 12.573 -1.901 -7.811 1.00 96.12 86 LEU A O 1
ATOM 693 N N . ALA A 1 87 ? 11.946 0.145 -7.135 1.00 97.44 87 ALA A N 1
ATOM 694 C CA . ALA A 1 87 ? 12.804 0.904 -8.035 1.00 97.44 87 ALA A CA 1
ATOM 695 C C . ALA A 1 87 ? 14.308 0.742 -7.778 1.00 97.44 87 ALA A C 1
ATOM 697 O O . ALA A 1 87 ? 15.093 1.133 -8.636 1.00 97.44 87 ALA A O 1
ATOM 698 N N . LEU A 1 88 ? 14.720 0.132 -6.660 1.00 96.38 88 LEU A N 1
ATOM 699 C CA . LEU A 1 88 ? 16.103 -0.332 -6.480 1.00 96.38 88 LEU A CA 1
ATOM 700 C C . LEU A 1 88 ? 16.497 -1.373 -7.547 1.00 96.38 88 LEU A C 1
ATOM 702 O O . LEU A 1 88 ? 17.677 -1.546 -7.837 1.00 96.38 88 LEU A O 1
ATOM 706 N N . TRP A 1 89 ? 15.506 -2.015 -8.180 1.00 96.62 89 TRP A N 1
ATOM 707 C CA . TRP A 1 89 ? 15.659 -2.875 -9.353 1.00 96.62 89 TRP A CA 1
ATOM 708 C C . TRP A 1 89 ? 14.783 -2.350 -10.510 1.00 96.62 89 TRP A C 1
ATOM 710 O O . TRP A 1 89 ? 13.704 -2.895 -10.759 1.00 96.62 89 TRP A O 1
ATOM 720 N N . PRO A 1 90 ? 15.213 -1.297 -11.237 1.00 96.94 90 PRO A N 1
ATOM 721 C CA . PRO A 1 90 ? 14.374 -0.593 -12.214 1.00 96.94 90 PRO A CA 1
ATOM 722 C C . PRO A 1 90 ? 13.785 -1.492 -13.307 1.00 96.94 90 PRO A C 1
ATOM 724 O O . PRO A 1 90 ? 12.599 -1.389 -13.616 1.00 96.94 90 PRO A O 1
ATOM 727 N N . GLU A 1 91 ? 14.586 -2.412 -13.847 1.00 97.12 91 GLU A N 1
ATOM 728 C CA . GLU A 1 91 ? 14.148 -3.361 -14.880 1.00 97.12 91 GLU A CA 1
ATOM 729 C C . GLU A 1 91 ? 13.071 -4.318 -14.362 1.00 97.12 91 GLU A C 1
ATOM 731 O O . GLU A 1 91 ? 12.095 -4.623 -15.052 1.00 97.12 91 GLU A O 1
ATOM 736 N N . TYR A 1 92 ? 13.211 -4.754 -13.108 1.00 97.00 92 TYR A N 1
ATOM 737 C CA . TYR A 1 92 ? 12.210 -5.583 -12.455 1.00 97.00 92 TYR A CA 1
ATOM 738 C C . TYR A 1 92 ? 10.914 -4.795 -12.239 1.00 97.00 92 TYR A C 1
ATOM 740 O O . TYR A 1 92 ? 9.850 -5.270 -12.639 1.00 97.00 92 TYR A O 1
ATOM 748 N N . LEU A 1 93 ? 10.996 -3.570 -11.699 1.00 98.00 93 LEU A N 1
ATOM 749 C CA . LEU A 1 93 ? 9.833 -2.691 -11.537 1.00 98.00 93 LEU A CA 1
ATOM 750 C C . LEU A 1 93 ? 9.109 -2.468 -12.872 1.00 98.00 93 LEU A C 1
ATOM 752 O O . LEU A 1 93 ? 7.888 -2.589 -12.931 1.00 98.00 93 LEU A O 1
ATOM 756 N N . TYR A 1 94 ? 9.848 -2.172 -13.941 1.00 97.88 94 TYR A N 1
ATOM 757 C CA . TYR A 1 94 ? 9.276 -1.983 -15.273 1.00 97.88 94 TYR A CA 1
ATOM 758 C C . TYR A 1 94 ? 8.548 -3.242 -15.766 1.00 97.88 94 TYR A C 1
ATOM 760 O O . TYR A 1 94 ? 7.395 -3.169 -16.200 1.00 97.88 94 TYR A O 1
ATOM 768 N N . SER A 1 95 ? 9.187 -4.408 -15.646 1.00 97.69 95 SER A N 1
ATOM 769 C CA . SER A 1 95 ? 8.611 -5.693 -16.054 1.00 97.69 95 SER A CA 1
ATOM 770 C C . SER A 1 95 ? 7.327 -6.029 -15.290 1.00 97.69 95 SER A C 1
ATOM 772 O O . SER A 1 95 ? 6.306 -6.376 -15.894 1.00 97.69 95 SER A O 1
ATOM 774 N N . VAL A 1 96 ? 7.332 -5.893 -13.960 1.00 97.19 96 VAL A N 1
ATOM 775 C CA . VAL A 1 96 ? 6.151 -6.227 -13.147 1.00 97.19 96 VAL A CA 1
ATOM 776 C C . VAL A 1 96 ? 5.040 -5.212 -13.322 1.00 97.19 96 VAL A C 1
ATOM 778 O O . VAL A 1 96 ? 3.875 -5.599 -13.371 1.00 97.19 96 VAL A O 1
ATOM 781 N N . TRP A 1 97 ? 5.384 -3.937 -13.501 1.00 98.06 97 TRP A N 1
ATOM 782 C CA . TRP A 1 97 ? 4.404 -2.903 -13.789 1.00 98.06 97 TRP A CA 1
ATOM 783 C C . TRP A 1 97 ? 3.670 -3.174 -15.104 1.00 98.06 97 TRP A C 1
ATOM 785 O O . TRP A 1 97 ? 2.443 -3.130 -15.131 1.00 98.06 97 TRP A O 1
ATOM 795 N N . ASN A 1 98 ? 4.383 -3.548 -16.170 1.00 97.62 98 ASN A N 1
ATOM 796 C CA . ASN A 1 98 ? 3.755 -3.875 -17.453 1.00 97.62 98 ASN A CA 1
ATOM 797 C C . ASN A 1 98 ? 2.811 -5.084 -17.375 1.00 97.62 98 ASN A C 1
ATOM 799 O O . ASN A 1 98 ? 1.816 -5.123 -18.098 1.00 97.62 98 ASN A O 1
ATOM 803 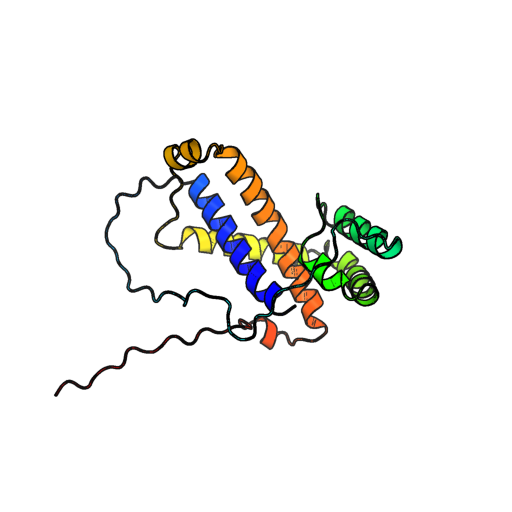N N . ARG A 1 99 ? 3.091 -6.055 -16.494 1.00 96.69 99 ARG A N 1
ATOM 804 C CA . ARG A 1 99 ? 2.188 -7.191 -16.235 1.00 96.69 99 ARG A CA 1
ATOM 805 C C . ARG A 1 99 ? 0.999 -6.813 -15.355 1.00 96.69 99 ARG A C 1
ATOM 807 O O . ARG A 1 99 ? -0.103 -7.296 -15.591 1.00 96.69 99 ARG A O 1
ATOM 814 N N . LEU A 1 100 ? 1.211 -5.957 -14.358 1.00 97.25 100 LEU A N 1
ATOM 815 C CA . LEU A 1 100 ? 0.186 -5.544 -13.401 1.00 97.25 100 LEU A CA 1
ATOM 816 C C . LEU A 1 100 ? -0.814 -4.557 -14.013 1.00 97.25 100 LEU A C 1
ATOM 818 O O . LEU A 1 100 ? -2.017 -4.689 -13.805 1.00 97.25 100 LEU A O 1
ATOM 822 N N . LYS A 1 101 ? -0.328 -3.591 -14.797 1.00 97.69 101 LYS A N 1
ATOM 823 C CA . LYS A 1 101 ? -1.112 -2.516 -15.417 1.00 97.69 101 LYS A CA 1
ATOM 824 C C . LYS A 1 101 ? -2.408 -2.968 -16.111 1.00 97.69 101 LYS A C 1
ATOM 826 O O . LYS A 1 101 ? -3.425 -2.326 -15.873 1.00 97.69 101 LYS A O 1
ATOM 831 N N . PRO A 1 102 ? -2.448 -4.028 -16.941 1.00 96.56 102 PRO A N 1
ATOM 832 C CA . PRO A 1 102 ? -3.703 -4.478 -17.551 1.00 96.56 102 PRO A CA 1
ATOM 833 C C . PRO A 1 102 ? -4.690 -5.114 -16.555 1.00 96.56 102 PRO A C 1
ATOM 835 O O . PRO A 1 102 ? -5.878 -5.198 -16.857 1.00 96.56 102 PRO A O 1
ATOM 838 N N . VAL A 1 103 ? -4.231 -5.553 -15.379 1.00 96.12 103 VAL A N 1
ATOM 839 C CA . VAL A 1 103 ? -5.048 -6.267 -14.379 1.00 96.12 103 VAL A CA 1
ATOM 840 C C . VAL A 1 103 ? -5.817 -5.311 -13.464 1.00 96.12 103 VAL A C 1
ATOM 842 O O . VAL A 1 103 ? -6.876 -5.675 -12.964 1.00 96.12 103 VAL A O 1
ATOM 845 N N . ILE A 1 104 ? -5.345 -4.077 -13.275 1.00 94.50 104 ILE A N 1
ATOM 846 C CA . ILE A 1 104 ? -5.905 -3.131 -12.287 1.00 94.50 104 ILE A CA 1
ATOM 847 C C . ILE A 1 104 ? -7.377 -2.748 -12.531 1.00 94.50 104 ILE A C 1
ATOM 849 O O . ILE A 1 104 ? -8.060 -2.313 -11.614 1.00 94.50 104 ILE A O 1
ATOM 853 N N . ASN A 1 105 ? -7.865 -2.884 -13.768 1.00 93.38 105 ASN A N 1
ATOM 854 C CA . ASN A 1 105 ? -9.256 -2.591 -14.138 1.00 93.38 105 ASN A CA 1
ATOM 855 C C . ASN A 1 105 ? -10.109 -3.862 -14.251 1.00 93.38 105 ASN A C 1
ATOM 857 O O . ASN A 1 105 ? -11.272 -3.799 -14.648 1.00 93.38 105 ASN A O 1
ATOM 861 N N . HIS A 1 106 ? -9.536 -5.027 -13.952 1.00 97.44 106 HIS A N 1
ATOM 862 C CA . HIS A 1 106 ? -10.260 -6.286 -13.998 1.00 97.44 106 HIS A CA 1
ATOM 863 C C . HIS A 1 106 ? -11.303 -6.336 -12.864 1.00 97.44 106 HIS A C 1
ATOM 865 O O . HIS A 1 106 ? -10.966 -5.983 -11.733 1.00 97.44 106 HIS A O 1
ATOM 871 N N . PRO A 1 107 ? -12.535 -6.832 -13.095 1.00 97.62 107 PRO A N 1
ATOM 872 C CA . PRO A 1 107 ? -13.575 -6.880 -12.061 1.00 97.62 107 PRO A CA 1
ATOM 873 C C . PRO A 1 107 ? -13.120 -7.551 -10.758 1.00 97.62 107 PRO A C 1
ATOM 875 O O . PRO A 1 107 ? -13.225 -6.953 -9.695 1.00 97.62 107 PRO A O 1
ATOM 878 N N . LEU A 1 108 ? -12.475 -8.721 -10.851 1.00 97.12 108 LEU A N 1
ATOM 879 C CA . LEU A 1 108 ? -11.937 -9.432 -9.678 1.00 97.12 108 LEU A CA 1
ATOM 880 C C . LEU A 1 108 ? -10.894 -8.626 -8.885 1.00 97.12 108 LEU A C 1
ATOM 882 O O . LEU A 1 108 ? -10.766 -8.805 -7.678 1.00 97.12 108 LEU A O 1
ATOM 886 N N . TYR A 1 109 ? -10.129 -7.754 -9.550 1.00 97.69 109 TYR A N 1
ATOM 887 C CA . TYR A 1 109 ? -9.174 -6.883 -8.867 1.00 97.69 109 TYR A CA 1
ATOM 888 C C . TYR A 1 109 ? -9.913 -5.830 -8.035 1.00 97.69 109 TYR A C 1
ATOM 890 O O . TYR A 1 109 ? -9.598 -5.626 -6.862 1.00 97.69 109 TYR A O 1
ATOM 898 N N . LEU A 1 110 ? -10.917 -5.188 -8.638 1.00 97.38 110 LEU A N 1
ATOM 899 C CA . LEU A 1 110 ? -11.725 -4.159 -7.986 1.00 97.38 110 LEU A CA 1
ATOM 900 C C . LEU A 1 110 ? -12.524 -4.743 -6.815 1.00 97.38 110 LEU A C 1
ATOM 902 O O . LEU A 1 110 ? -12.559 -4.145 -5.742 1.00 97.38 110 LEU A O 1
ATOM 906 N N . GLU A 1 111 ? -13.094 -5.935 -6.995 1.00 98.19 111 GLU A N 1
ATOM 907 C CA . GLU A 1 111 ? -13.782 -6.686 -5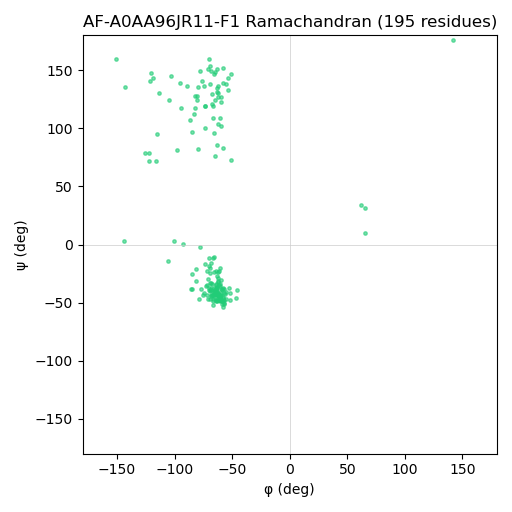.940 1.00 98.19 111 GLU A CA 1
ATOM 908 C C . GLU A 1 111 ? -12.840 -7.024 -4.778 1.00 98.19 111 GLU A C 1
ATOM 910 O O . GLU A 1 111 ? -13.194 -6.806 -3.621 1.00 98.19 111 GLU A O 1
ATOM 915 N N . ALA A 1 112 ? -11.614 -7.482 -5.059 1.00 97.75 112 ALA A N 1
ATOM 916 C CA . ALA A 1 112 ? -10.631 -7.777 -4.016 1.00 97.75 112 ALA A CA 1
ATOM 917 C C . ALA A 1 112 ? -10.210 -6.521 -3.232 1.00 97.75 112 ALA A C 1
ATOM 919 O O . ALA A 1 112 ? -10.105 -6.560 -2.004 1.00 97.75 112 ALA A O 1
ATOM 920 N N . ALA A 1 113 ? -9.989 -5.397 -3.921 1.00 97.94 113 ALA A N 1
ATOM 921 C CA . ALA A 1 113 ? -9.660 -4.129 -3.273 1.00 97.94 113 ALA A CA 1
ATOM 922 C C . ALA A 1 113 ? -10.826 -3.610 -2.411 1.00 97.94 113 ALA A C 1
ATOM 924 O O . ALA A 1 113 ? -10.600 -3.137 -1.294 1.00 97.94 113 ALA A O 1
ATOM 925 N N . LEU A 1 114 ? -12.069 -3.734 -2.888 1.00 97.88 114 LEU A N 1
ATOM 926 C CA . LEU A 1 114 ? -13.259 -3.374 -2.116 1.00 97.88 114 LEU A CA 1
ATOM 927 C C . LEU A 1 114 ? -13.404 -4.255 -0.867 1.00 97.88 114 LEU A C 1
ATOM 929 O O . LEU A 1 114 ? -13.538 -3.722 0.232 1.00 97.88 114 LEU A O 1
ATOM 933 N N . ALA A 1 115 ? -13.274 -5.575 -1.014 1.00 97.94 115 ALA A N 1
ATOM 934 C CA . ALA A 1 115 ? -13.368 -6.518 0.099 1.00 97.94 115 ALA A CA 1
ATOM 935 C C . ALA A 1 115 ? -12.316 -6.243 1.189 1.00 97.94 115 ALA A C 1
ATOM 937 O O . ALA A 1 115 ? -12.622 -6.300 2.379 1.00 97.94 115 ALA A O 1
ATOM 938 N N . LEU A 1 116 ? -11.084 -5.882 0.805 1.00 97.25 116 LEU A N 1
ATOM 939 C CA . LEU A 1 116 ? -10.044 -5.478 1.760 1.00 97.25 116 LEU A CA 1
ATOM 940 C C . LEU A 1 116 ? -10.423 -4.213 2.536 1.00 97.25 116 LEU A C 1
ATOM 942 O O . LEU A 1 116 ? -10.175 -4.133 3.741 1.00 97.25 116 LEU A O 1
ATOM 946 N N . ARG A 1 117 ? -11.016 -3.225 1.858 1.00 97.00 117 ARG A N 1
ATOM 947 C CA . ARG A 1 117 ? -11.478 -1.992 2.503 1.00 97.00 117 ARG A CA 1
ATOM 948 C C . ARG A 1 117 ? -12.597 -2.275 3.502 1.00 97.00 117 ARG A C 1
ATOM 950 O O . ARG A 1 117 ? -12.516 -1.816 4.638 1.00 97.00 117 ARG A O 1
ATOM 957 N N . GLU A 1 118 ? -13.603 -3.040 3.092 1.00 96.44 118 GLU A N 1
ATOM 958 C CA . GLU A 1 118 ? -14.746 -3.401 3.937 1.00 96.44 118 GLU A CA 1
ATOM 959 C C . GLU A 1 118 ? -14.301 -4.205 5.162 1.00 96.44 118 GLU A C 1
ATOM 961 O O . GLU A 1 118 ? -14.692 -3.888 6.285 1.00 96.44 118 GLU A O 1
ATOM 966 N N . ALA A 1 119 ? -13.399 -5.175 4.976 1.00 96.12 119 ALA A N 1
ATOM 967 C CA . ALA A 1 119 ? -12.820 -5.936 6.079 1.00 96.12 119 ALA A CA 1
ATOM 968 C C . ALA A 1 119 ? -12.080 -5.027 7.076 1.00 96.12 119 ALA A C 1
ATOM 970 O O . ALA A 1 119 ? -12.223 -5.186 8.289 1.00 96.12 119 ALA A O 1
ATOM 971 N N . ALA A 1 120 ? -11.315 -4.045 6.588 1.00 95.31 120 ALA A N 1
ATOM 972 C CA . ALA A 1 120 ? -10.620 -3.091 7.448 1.00 95.31 120 ALA A CA 1
ATOM 973 C C . ALA A 1 120 ? -11.574 -2.187 8.236 1.00 95.31 120 ALA A C 1
ATOM 975 O O . ALA A 1 120 ? -11.353 -1.963 9.426 1.00 95.31 120 ALA A O 1
ATOM 976 N N . GLN A 1 121 ? -12.644 -1.706 7.603 1.00 92.31 121 GLN A N 1
ATOM 977 C CA . GLN A 1 121 ? -13.676 -0.901 8.260 1.00 92.31 121 GLN A CA 1
ATOM 978 C C . GLN A 1 121 ? -14.435 -1.713 9.315 1.00 92.31 121 GLN A C 1
ATOM 980 O O . GLN A 1 121 ? -14.636 -1.246 10.438 1.00 92.31 121 GLN A O 1
ATOM 985 N N . GLN A 1 122 ? -14.788 -2.960 8.995 1.00 92.25 122 GLN A N 1
ATOM 986 C CA . GLN A 1 122 ? -15.423 -3.866 9.944 1.00 92.25 122 GLN A CA 1
ATOM 987 C C . GLN A 1 122 ? -14.518 -4.117 11.156 1.00 92.25 122 GLN A C 1
ATOM 989 O O . GLN A 1 122 ? -14.977 -3.964 12.288 1.00 92.25 122 GLN A O 1
ATOM 994 N N . MET A 1 123 ? -13.234 -4.427 10.937 1.00 90.56 123 MET A N 1
ATOM 995 C CA . MET A 1 123 ? -12.263 -4.598 12.023 1.00 90.56 123 MET A CA 1
ATOM 996 C C . MET A 1 123 ? -12.139 -3.332 12.872 1.00 90.56 123 MET A C 1
ATOM 998 O O . MET A 1 123 ? -12.248 -3.411 14.092 1.00 90.56 123 MET A O 1
ATOM 1002 N N . ALA A 1 124 ? -11.977 -2.162 12.249 1.00 88.50 124 ALA A N 1
ATOM 1003 C CA . ALA A 1 124 ? -11.854 -0.888 12.956 1.00 88.50 124 ALA A CA 1
ATOM 1004 C C . ALA A 1 124 ? -13.032 -0.623 13.907 1.00 88.50 124 ALA A C 1
ATOM 1006 O O . ALA A 1 124 ? -12.817 -0.218 15.048 1.00 88.50 124 ALA A O 1
ATOM 1007 N N . SER A 1 125 ? -14.257 -0.943 13.479 1.00 83.25 125 SER A N 1
ATOM 1008 C CA . SER A 1 125 ? -15.465 -0.781 14.299 1.00 83.25 125 SER A CA 1
ATOM 1009 C C . SER A 1 125 ? -15.549 -1.739 15.500 1.00 83.25 125 SER A C 1
ATOM 1011 O O . SER A 1 125 ? -16.361 -1.522 16.401 1.00 83.25 125 SER A O 1
ATOM 1013 N N . GLN A 1 126 ? -14.738 -2.800 15.519 1.00 83.94 126 GLN A N 1
ATOM 1014 C CA . GLN A 1 126 ? -14.737 -3.846 16.547 1.00 83.94 126 GLN A CA 1
ATOM 1015 C C . GLN A 1 126 ? -13.541 -3.747 17.504 1.00 83.94 126 GLN A C 1
ATOM 1017 O O . GLN A 1 126 ? -13.563 -4.379 18.560 1.00 83.94 126 GLN A O 1
ATOM 1022 N N . VAL A 1 127 ? -12.504 -2.969 17.167 1.00 79.19 127 VAL A N 1
ATOM 1023 C CA . VAL A 1 127 ? -11.312 -2.825 18.016 1.00 79.19 127 VAL A CA 1
ATOM 1024 C C . VAL A 1 127 ? -11.658 -2.084 19.310 1.00 79.19 127 VAL A C 1
ATOM 1026 O O . VAL A 1 127 ? -12.225 -0.989 19.297 1.00 79.19 127 VAL A O 1
ATOM 1029 N N . LEU A 1 128 ? -11.256 -2.675 20.439 1.00 69.31 128 LEU A N 1
ATOM 1030 C CA . LEU A 1 128 ? -11.388 -2.102 21.776 1.00 69.31 128 LEU A CA 1
ATOM 1031 C C . LEU A 1 128 ? -10.008 -1.906 22.440 1.00 69.31 128 LEU A C 1
ATOM 1033 O O . LEU A 1 128 ? -9.128 -2.749 22.268 1.00 69.31 128 LEU A O 1
ATOM 1037 N N . PRO A 1 129 ? -9.809 -0.822 23.221 1.00 72.75 129 PRO A N 1
ATOM 1038 C CA . PRO A 1 129 ? -10.722 0.312 23.377 1.00 72.75 129 PRO A CA 1
ATOM 1039 C C . PRO A 1 129 ? -10.815 1.140 22.086 1.00 72.75 129 PRO A C 1
ATOM 1041 O O . PRO A 1 129 ? -9.842 1.248 21.339 1.00 72.75 129 PRO A O 1
ATOM 1044 N N . ARG A 1 130 ? -11.979 1.756 21.837 1.00 72.88 130 ARG A N 1
ATOM 1045 C CA . ARG A 1 130 ? -12.148 2.636 20.674 1.00 72.88 130 ARG A CA 1
ATOM 1046 C C . ARG A 1 130 ? -11.205 3.829 20.763 1.00 72.88 130 ARG A C 1
ATOM 1048 O O . ARG A 1 130 ? -11.086 4.475 21.810 1.00 72.88 130 ARG A O 1
ATOM 1055 N N . LEU A 1 131 ? -10.573 4.148 19.638 1.00 77.81 131 LEU A N 1
ATOM 1056 C CA . LEU A 1 131 ? -9.782 5.361 19.515 1.00 77.81 131 LEU A CA 1
ATOM 1057 C C . LEU A 1 131 ? -10.702 6.576 19.696 1.00 77.81 131 LEU A C 1
ATOM 1059 O O . LEU A 1 131 ? -11.752 6.676 19.071 1.00 77.81 131 LEU A O 1
ATOM 1063 N N . THR A 1 132 ? -10.307 7.505 20.563 1.00 76.31 132 THR A N 1
ATOM 1064 C CA . THR A 1 132 ? -11.039 8.756 20.787 1.00 76.31 132 THR A CA 1
ATOM 1065 C C . THR A 1 132 ? -10.191 9.925 20.304 1.00 76.31 132 THR A C 1
ATOM 1067 O O . THR A 1 132 ? -9.026 10.034 20.679 1.00 76.31 132 THR A O 1
ATOM 1070 N N . LEU A 1 133 ? -10.778 10.809 19.494 1.00 76.25 133 LEU A N 1
ATOM 1071 C CA . LEU A 1 133 ? -10.133 12.027 18.998 1.00 76.25 133 LEU A CA 1
ATOM 1072 C C . LEU A 1 133 ? -10.867 13.256 19.541 1.00 76.25 133 LEU A C 1
ATOM 1074 O O . LEU A 1 133 ? -11.881 13.684 18.977 1.00 76.25 133 LEU A O 1
ATOM 1078 N N . SER A 1 134 ? -10.381 13.822 20.651 1.00 77.25 134 SER A N 1
ATOM 1079 C CA . SER A 1 134 ? -11.018 15.000 21.252 1.00 77.25 134 SER A CA 1
ATOM 1080 C C . SER A 1 134 ? -10.689 16.277 20.469 1.00 77.25 134 SER A C 1
ATOM 1082 O O . SER A 1 134 ? -9.560 16.474 20.019 1.00 77.25 134 SER A O 1
ATOM 1084 N N . GLU A 1 135 ? -11.669 17.173 20.319 1.00 76.00 135 GLU A N 1
ATOM 1085 C CA . GLU A 1 135 ? -11.455 18.478 19.670 1.00 76.00 135 GLU A CA 1
ATOM 1086 C C . GLU A 1 135 ? -10.404 19.317 20.410 1.00 76.00 135 GLU A C 1
ATOM 1088 O O . GLU A 1 135 ? -9.606 20.012 19.784 1.00 76.00 135 GLU A O 1
ATOM 1093 N N . ASP A 1 136 ? -10.333 19.205 21.739 1.00 78.00 136 ASP A N 1
ATOM 1094 C CA . ASP A 1 136 ? -9.315 19.892 22.532 1.00 78.00 136 ASP A CA 1
ATOM 1095 C C . ASP A 1 136 ? -7.900 19.389 22.237 1.00 78.00 136 ASP A C 1
ATOM 1097 O O . ASP A 1 136 ? -6.984 20.199 22.096 1.00 78.00 136 ASP A O 1
ATOM 1101 N N . GLN A 1 137 ? -7.712 18.075 22.080 1.00 77.38 137 GLN A N 1
ATOM 1102 C CA . GLN A 1 137 ? -6.420 17.503 21.688 1.00 77.38 137 GLN A CA 1
ATOM 1103 C C . GLN A 1 137 ? -6.008 17.986 20.294 1.00 77.38 137 GLN A C 1
ATOM 1105 O O . GLN A 1 137 ? -4.862 18.391 20.093 1.00 77.38 137 GLN A O 1
ATOM 1110 N N . LEU A 1 138 ? -6.945 18.008 19.341 1.00 79.06 138 LEU A N 1
ATOM 1111 C CA . LEU A 1 138 ? -6.695 18.497 17.983 1.00 79.06 138 LEU A CA 1
ATOM 1112 C C . LEU A 1 138 ? -6.346 19.993 17.968 1.00 79.06 138 LEU A C 1
ATOM 1114 O O . LEU A 1 138 ? -5.395 20.402 17.295 1.00 79.06 138 LEU A O 1
ATOM 1118 N N . ARG A 1 139 ? -7.054 20.795 18.773 1.00 79.81 139 ARG A N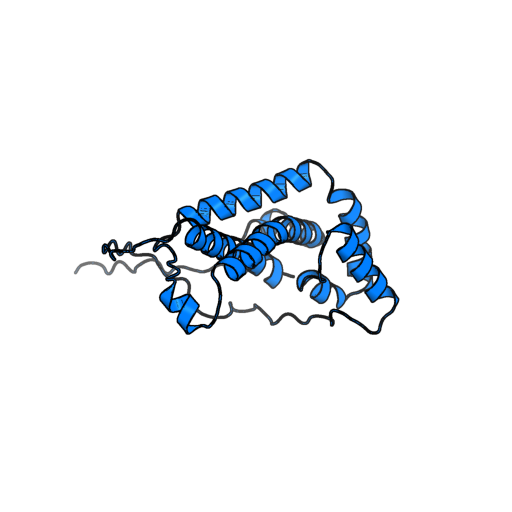 1
ATOM 1119 C CA . ARG A 1 139 ? -6.795 22.228 18.952 1.00 79.81 139 ARG A CA 1
ATOM 1120 C C . ARG A 1 139 ? -5.409 22.490 19.540 1.00 79.81 139 ARG A C 1
ATOM 1122 O O . ARG A 1 139 ? -4.702 23.345 19.012 1.00 79.81 139 ARG A O 1
ATOM 1129 N N . ILE A 1 140 ? -5.003 21.755 20.581 1.00 82.38 140 ILE A N 1
ATOM 1130 C CA . ILE A 1 140 ? -3.662 21.868 21.189 1.00 82.38 140 ILE A CA 1
ATOM 1131 C C . ILE A 1 140 ? -2.567 21.565 20.159 1.00 82.38 140 ILE A C 1
ATOM 1133 O O . ILE A 1 140 ? -1.546 22.247 20.123 1.00 82.38 140 ILE A O 1
ATOM 1137 N N . LEU A 1 141 ? -2.796 20.584 19.285 1.00 83.06 141 LEU A N 1
ATOM 1138 C CA . LEU A 1 141 ? -1.865 20.218 18.215 1.00 83.06 141 LEU A CA 1
ATOM 1139 C C . LEU A 1 141 ? -1.906 21.176 17.008 1.00 83.06 141 LEU A C 1
ATOM 1141 O O . LEU A 1 141 ? -1.152 20.988 16.051 1.00 83.06 141 LEU A O 1
ATOM 1145 N N . GLY A 1 142 ? -2.779 22.191 17.019 1.00 82.44 142 GLY A N 1
ATOM 1146 C CA . GLY A 1 142 ? -2.940 23.133 15.911 1.00 82.44 142 GLY A CA 1
ATOM 1147 C C . GLY A 1 142 ? -3.393 22.454 14.616 1.00 82.44 142 GLY A C 1
ATOM 1148 O O . GLY A 1 142 ? -2.961 22.840 13.526 1.00 82.44 142 GLY A O 1
ATOM 1149 N N . ARG A 1 143 ? -4.208 21.398 14.715 1.00 81.12 143 ARG A N 1
ATOM 1150 C CA . ARG A 1 143 ? -4.717 20.637 13.567 1.00 81.12 143 ARG A CA 1
ATOM 1151 C C . ARG A 1 143 ? -6.238 20.670 13.533 1.00 81.12 143 ARG A C 1
ATOM 1153 O O . ARG A 1 143 ? -6.895 20.704 14.568 1.00 81.12 143 ARG A O 1
ATOM 1160 N N . LYS A 1 144 ? -6.806 20.642 12.326 1.00 81.56 144 LYS A N 1
ATOM 1161 C CA . LYS A 1 144 ? -8.262 20.590 12.132 1.00 81.56 144 LYS A CA 1
ATOM 1162 C C . LYS A 1 144 ? -8.706 19.144 11.947 1.00 81.56 144 LYS A C 1
ATOM 1164 O O . LYS A 1 144 ? -8.075 18.414 11.187 1.00 81.56 144 LYS A O 1
ATOM 1169 N N . ARG A 1 145 ? -9.832 18.751 12.552 1.00 79.94 145 ARG A N 1
ATOM 1170 C CA . ARG A 1 145 ? -10.440 17.423 12.349 1.00 79.94 145 ARG A CA 1
ATOM 1171 C C . ARG A 1 145 ? -10.664 17.095 10.867 1.00 79.94 145 ARG A C 1
ATOM 1173 O O . ARG A 1 145 ? -10.413 15.970 10.450 1.00 79.94 145 ARG A O 1
ATOM 1180 N N . THR A 1 146 ? -11.051 18.083 10.059 1.00 81.94 146 THR A N 1
ATOM 1181 C CA . THR A 1 146 ? -11.261 17.914 8.609 1.00 81.94 146 THR A CA 1
ATOM 1182 C C . THR A 1 146 ? -10.017 17.401 7.884 1.00 81.94 146 THR A C 1
ATOM 1184 O O . THR A 1 146 ? -10.135 16.525 7.040 1.00 81.94 146 THR A O 1
ATOM 1187 N N . GLN A 1 147 ? -8.818 17.850 8.275 1.00 82.19 147 GLN A N 1
ATOM 1188 C CA . GLN A 1 147 ? -7.561 17.385 7.674 1.00 82.19 147 GLN A CA 1
ATOM 1189 C C . GLN A 1 147 ? -7.306 15.903 7.963 1.00 82.19 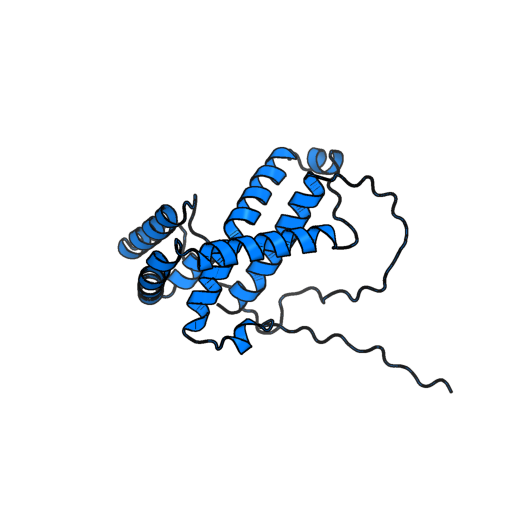147 GLN A C 1
ATOM 1191 O O . GLN A 1 147 ? -6.808 15.185 7.099 1.00 82.19 147 GLN A O 1
ATOM 1196 N N . PHE A 1 148 ? -7.655 15.429 9.164 1.00 81.75 148 PHE A N 1
ATOM 1197 C CA . PHE A 1 148 ? -7.553 14.010 9.503 1.00 81.75 148 PHE A CA 1
ATOM 1198 C C . PHE A 1 148 ? -8.545 13.180 8.701 1.00 81.75 148 PHE A C 1
ATOM 1200 O O . PHE A 1 148 ? -8.153 12.144 8.178 1.00 81.75 148 PHE A O 1
ATOM 1207 N N . ILE A 1 149 ? -9.789 13.643 8.559 1.00 83.81 149 ILE A N 1
ATOM 1208 C CA . ILE A 1 149 ? -10.810 12.964 7.748 1.00 83.81 149 ILE A CA 1
ATOM 1209 C C . ILE A 1 149 ? -10.338 12.844 6.298 1.00 83.81 149 ILE A C 1
ATOM 1211 O O . ILE A 1 149 ? -10.304 11.746 5.759 1.00 83.81 149 ILE A O 1
ATOM 1215 N N . GLU A 1 150 ? -9.904 13.945 5.687 1.00 87.00 150 GLU A N 1
ATOM 1216 C CA . GLU A 1 150 ? -9.427 13.954 4.299 1.00 87.00 150 GLU A CA 1
ATOM 1217 C C . GLU A 1 150 ? -8.212 13.037 4.108 1.00 87.00 150 GLU A C 1
ATOM 1219 O O . GLU A 1 150 ? -8.179 12.221 3.187 1.00 87.00 150 GLU A O 1
ATOM 1224 N N . THR A 1 151 ? -7.230 13.124 5.010 1.00 87.19 151 THR A N 1
ATOM 1225 C CA . THR A 1 151 ? -6.009 12.310 4.932 1.00 87.19 151 THR A CA 1
ATOM 1226 C C . THR A 1 151 ? -6.317 10.826 5.131 1.00 87.19 151 THR A C 1
ATOM 1228 O O . THR A 1 151 ? -5.829 9.988 4.378 1.00 87.19 151 THR A O 1
ATOM 1231 N N . THR A 1 152 ? -7.131 10.477 6.127 1.00 87.56 152 THR A N 1
ATOM 1232 C CA . THR A 1 152 ? -7.476 9.075 6.413 1.00 87.56 152 THR A CA 1
ATOM 1233 C C . THR A 1 152 ? -8.332 8.472 5.314 1.00 87.56 152 THR A C 1
ATOM 1235 O O . THR A 1 152 ? -7.989 7.391 4.847 1.00 87.56 152 THR A O 1
ATOM 1238 N N . ALA A 1 153 ? -9.340 9.195 4.817 1.00 88.19 153 ALA A N 1
ATOM 1239 C CA . ALA A 1 153 ? -10.149 8.769 3.678 1.00 88.19 153 ALA A CA 1
ATOM 1240 C C . ALA A 1 153 ? -9.293 8.540 2.422 1.00 88.19 153 ALA A C 1
ATOM 1242 O O . ALA A 1 153 ? -9.520 7.586 1.676 1.00 88.19 153 ALA A O 1
ATOM 1243 N N . HIS A 1 154 ? -8.275 9.378 2.193 1.00 91.19 154 HIS A N 1
ATOM 1244 C CA . HIS A 1 154 ? -7.326 9.159 1.105 1.00 91.19 154 HIS A CA 1
ATOM 1245 C C . HIS A 1 154 ? -6.570 7.833 1.274 1.00 91.19 154 HIS A C 1
ATOM 1247 O O . HIS A 1 154 ? -6.513 7.031 0.342 1.00 91.19 154 HIS A O 1
ATOM 1253 N N . PHE A 1 155 ? -6.032 7.552 2.466 1.00 91.56 155 PHE A N 1
ATOM 1254 C CA . PHE A 1 155 ? -5.312 6.301 2.716 1.00 91.56 155 PHE A CA 1
ATOM 1255 C C . PHE A 1 155 ? -6.215 5.060 2.702 1.00 91.56 155 PHE A C 1
ATOM 1257 O O . PHE A 1 155 ? -5.794 4.032 2.167 1.00 91.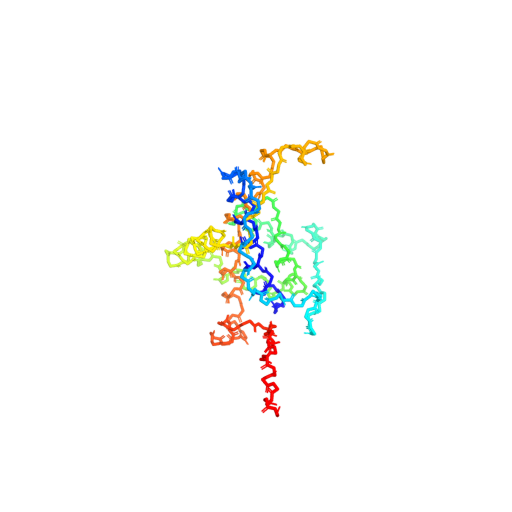56 155 PHE A O 1
ATOM 1264 N N . THR A 1 156 ? -7.449 5.130 3.214 1.00 92.50 156 THR A N 1
ATOM 1265 C CA . THR A 1 156 ? -8.387 3.992 3.181 1.00 92.50 156 THR A CA 1
ATOM 1266 C C . THR A 1 156 ? -8.873 3.670 1.767 1.00 92.50 156 THR A C 1
ATOM 1268 O O . THR A 1 156 ? -9.275 2.537 1.503 1.00 92.50 156 THR A O 1
ATOM 1271 N N . GLN A 1 157 ? -8.770 4.618 0.830 1.00 93.25 157 GLN A N 1
ATOM 1272 C CA . GLN A 1 157 ? -8.974 4.385 -0.605 1.00 93.25 157 GLN A CA 1
ATOM 1273 C C . GLN A 1 157 ? -7.706 3.886 -1.315 1.00 93.25 157 GLN A C 1
ATOM 1275 O O . GLN A 1 157 ? -7.789 3.028 -2.190 1.00 93.25 157 GLN A O 1
ATOM 1280 N N . LEU A 1 158 ? -6.535 4.402 -0.937 1.00 95.19 158 LEU A N 1
ATOM 1281 C CA . LEU A 1 158 ? -5.248 4.111 -1.575 1.00 95.19 158 LEU A CA 1
ATOM 1282 C C . LEU A 1 158 ? -4.678 2.730 -1.218 1.00 95.19 158 LEU A C 1
ATOM 1284 O O . LEU A 1 158 ? -4.127 2.034 -2.073 1.00 95.19 158 LEU A O 1
ATOM 1288 N N . LEU A 1 159 ? -4.744 2.349 0.057 1.00 97.00 159 LEU A N 1
ATOM 1289 C CA . LEU A 1 159 ? -4.056 1.165 0.572 1.00 97.00 159 LEU A CA 1
ATOM 1290 C C . LEU A 1 159 ? -4.625 -0.165 0.053 1.00 97.00 159 LEU A C 1
ATOM 1292 O O . LEU A 1 159 ? -3.812 -1.036 -0.250 1.00 97.00 159 LEU A O 1
ATOM 1296 N N . PRO A 1 160 ? -5.949 -0.370 -0.101 1.00 97.81 160 PRO A N 1
ATOM 1297 C CA . PRO A 1 160 ? -6.471 -1.638 -0.606 1.00 97.81 160 PRO A CA 1
ATOM 1298 C C . PRO A 1 160 ? -5.937 -2.037 -1.996 1.00 97.81 160 PRO A C 1
ATOM 1300 O O . PRO A 1 160 ? -5.356 -3.121 -2.096 1.00 97.81 160 PRO A O 1
ATOM 1303 N N . PRO A 1 161 ? -6.018 -1.200 -3.055 1.00 97.44 161 PRO A N 1
ATOM 1304 C CA . PRO A 1 161 ? -5.442 -1.557 -4.352 1.00 97.44 161 PRO A CA 1
ATOM 1305 C C . PRO A 1 161 ? -3.916 -1.708 -4.285 1.00 97.44 161 PRO A C 1
ATOM 1307 O O . PRO A 1 161 ? -3.359 -2.596 -4.931 1.00 97.44 161 PRO A O 1
ATOM 1310 N N . LEU A 1 162 ? -3.222 -0.915 -3.458 1.00 97.38 162 LEU A N 1
ATOM 1311 C CA . LEU A 1 162 ? -1.783 -1.081 -3.242 1.00 97.38 162 LEU A CA 1
ATOM 1312 C C . LEU A 1 162 ? -1.450 -2.450 -2.625 1.00 97.38 162 LEU A C 1
ATOM 1314 O O . LEU A 1 162 ? -0.529 -3.115 -3.091 1.00 97.38 162 LEU A O 1
ATOM 1318 N N . ILE A 1 163 ? -2.209 -2.909 -1.627 1.00 97.25 163 ILE A N 1
ATOM 1319 C CA . ILE A 1 163 ? -2.040 -4.241 -1.029 1.00 97.25 163 ILE A CA 1
ATOM 1320 C C . ILE A 1 163 ? -2.233 -5.325 -2.092 1.00 97.25 163 ILE A C 1
ATOM 1322 O O . ILE A 1 163 ? -1.372 -6.197 -2.214 1.00 97.25 163 ILE A O 1
ATOM 1326 N N . VAL A 1 164 ? -3.299 -5.247 -2.897 1.00 97.25 164 VAL A N 1
ATOM 1327 C CA . VAL A 1 164 ? -3.534 -6.206 -3.992 1.00 97.25 164 VAL A CA 1
ATOM 1328 C C . VAL A 1 164 ? -2.354 -6.211 -4.967 1.00 97.25 164 VAL A C 1
ATOM 1330 O O . VAL A 1 164 ? -1.846 -7.279 -5.305 1.00 97.25 164 VAL A O 1
ATOM 1333 N N . ASN A 1 165 ? -1.856 -5.035 -5.361 1.00 97.31 165 ASN A N 1
ATOM 1334 C CA . ASN A 1 165 ? -0.702 -4.907 -6.254 1.00 97.31 165 ASN A CA 1
ATOM 1335 C C . ASN A 1 165 ? 0.534 -5.616 -5.693 1.00 97.31 165 ASN A C 1
ATOM 1337 O O . ASN A 1 165 ? 1.148 -6.425 -6.386 1.00 97.31 165 ASN A O 1
ATOM 1341 N N . ILE A 1 166 ? 0.891 -5.355 -4.434 1.00 96.31 166 ILE A N 1
ATOM 1342 C CA . ILE A 1 166 ? 2.084 -5.953 -3.823 1.00 96.31 166 ILE A CA 1
ATOM 1343 C C . ILE A 1 166 ? 1.910 -7.454 -3.599 1.00 96.31 166 ILE A C 1
ATOM 1345 O O . ILE A 1 166 ? 2.881 -8.197 -3.748 1.00 96.31 166 ILE A O 1
ATOM 1349 N N . VAL A 1 167 ? 0.702 -7.933 -3.298 1.00 95.56 167 VAL A N 1
ATOM 1350 C CA . VAL A 1 167 ? 0.421 -9.373 -3.212 1.00 95.56 167 VAL A CA 1
ATOM 1351 C C . VAL A 1 167 ? 0.615 -10.037 -4.575 1.00 95.56 167 VAL A C 1
ATOM 1353 O O . VAL A 1 167 ? 1.339 -11.027 -4.652 1.00 95.56 167 VAL A O 1
ATOM 1356 N N . LEU A 1 168 ? 0.057 -9.469 -5.649 1.00 95.62 168 LEU A N 1
ATOM 1357 C CA . LEU A 1 168 ? 0.225 -9.991 -7.010 1.00 95.62 168 LEU A CA 1
ATOM 1358 C C . LEU A 1 168 ? 1.695 -10.005 -7.446 1.00 95.62 168 LEU A C 1
ATOM 1360 O O . LEU A 1 168 ? 2.160 -11.010 -7.972 1.00 95.62 168 LEU A O 1
ATOM 1364 N N . ILE A 1 169 ? 2.446 -8.934 -7.171 1.00 95.81 169 ILE A N 1
ATOM 1365 C CA . ILE A 1 169 ? 3.890 -8.872 -7.455 1.00 95.81 169 ILE A CA 1
ATOM 1366 C C . ILE A 1 169 ? 4.643 -9.920 -6.613 1.00 95.81 169 ILE A C 1
ATOM 1368 O O . ILE A 1 169 ? 5.569 -10.561 -7.097 1.00 95.81 169 ILE A O 1
ATOM 1372 N N . SER A 1 170 ? 4.236 -10.147 -5.359 1.00 94.25 170 SER A N 1
ATOM 1373 C CA . SER A 1 170 ? 4.877 -11.131 -4.468 1.00 94.25 170 SER A CA 1
ATOM 1374 C C . SER A 1 170 ? 4.721 -12.574 -4.934 1.00 94.25 170 SER A C 1
ATOM 1376 O O . SER A 1 170 ? 5.547 -13.410 -4.566 1.00 94.25 170 SER A O 1
ATOM 1378 N N . MET A 1 171 ? 3.698 -12.874 -5.736 1.00 93.56 171 MET A N 1
ATOM 1379 C CA . MET A 1 171 ? 3.472 -14.217 -6.277 1.00 93.56 171 MET A CA 1
ATOM 1380 C C . MET A 1 171 ? 4.552 -14.665 -7.273 1.00 93.56 171 MET A C 1
ATOM 1382 O O . MET A 1 171 ? 4.625 -15.853 -7.572 1.00 93.56 171 MET A O 1
ATOM 1386 N N . ASP A 1 172 ? 5.429 -13.768 -7.736 1.00 92.69 172 ASP A N 1
ATOM 1387 C CA . ASP A 1 172 ? 6.584 -14.135 -8.565 1.00 92.69 172 ASP A CA 1
ATOM 1388 C C . ASP A 1 172 ? 7.598 -15.032 -7.824 1.00 92.69 172 ASP A C 1
ATOM 1390 O O . ASP A 1 172 ? 8.362 -15.753 -8.464 1.00 92.69 172 ASP A O 1
ATOM 1394 N N . TRP A 1 173 ? 7.626 -15.005 -6.483 1.00 90.88 173 TRP A N 1
ATOM 1395 C CA . TRP A 1 173 ? 8.558 -15.810 -5.670 1.00 90.88 173 TRP A CA 1
ATOM 1396 C C . TRP A 1 173 ? 7.983 -16.343 -4.355 1.00 90.88 173 TRP A C 1
ATOM 1398 O O . TRP A 1 173 ? 8.717 -16.947 -3.571 1.00 90.88 173 TRP A O 1
ATOM 1408 N N . ARG A 1 174 ? 6.702 -16.108 -4.064 1.00 91.94 174 ARG A N 1
ATOM 1409 C CA . ARG A 1 174 ? 6.019 -16.666 -2.889 1.00 91.94 174 ARG A CA 1
ATOM 1410 C C . ARG A 1 174 ? 4.830 -17.497 -3.316 1.00 91.94 174 ARG A C 1
ATOM 1412 O O . ARG A 1 174 ? 4.080 -17.110 -4.212 1.00 91.94 174 ARG A O 1
ATOM 1419 N N . SER A 1 175 ? 4.624 -18.615 -2.628 1.00 92.62 175 SER A N 1
ATOM 1420 C CA . SER A 1 175 ? 3.391 -19.373 -2.793 1.00 92.62 175 SER A CA 1
ATOM 1421 C C . SER A 1 175 ? 2.212 -18.610 -2.179 1.00 92.62 175 SER A C 1
ATOM 1423 O O . SER A 1 175 ? 2.383 -17.748 -1.314 1.00 92.62 175 SER A O 1
ATOM 1425 N N . ARG A 1 176 ? 0.987 -18.949 -2.596 1.00 90.88 176 ARG A N 1
ATOM 1426 C CA . ARG A 1 176 ? -0.232 -18.405 -1.969 1.00 90.88 176 ARG A CA 1
ATOM 1427 C C . ARG A 1 176 ? -0.272 -18.702 -0.469 1.00 90.88 176 ARG A C 1
ATOM 1429 O O . ARG A 1 176 ? -0.556 -17.808 0.315 1.00 90.88 176 ARG A O 1
ATOM 1436 N N . GLN A 1 177 ? 0.115 -19.917 -0.083 1.00 90.88 177 GLN A N 1
ATOM 1437 C CA . GLN A 1 177 ? 0.155 -20.348 1.313 1.00 90.88 177 GLN A CA 1
ATOM 1438 C C . GLN A 1 177 ? 1.125 -19.506 2.159 1.00 90.88 177 GLN A C 1
ATOM 1440 O O . GLN A 1 177 ? 0.841 -19.221 3.322 1.00 90.88 177 GLN A O 1
ATOM 1445 N N . ASP A 1 178 ? 2.247 -19.064 1.582 1.00 90.62 178 ASP A N 1
ATOM 1446 C CA . ASP A 1 178 ? 3.196 -18.183 2.276 1.00 90.62 178 ASP A CA 1
ATOM 1447 C C . ASP A 1 178 ? 2.653 -16.762 2.459 1.00 90.62 178 ASP A C 1
ATOM 1449 O O . ASP A 1 178 ? 3.032 -16.076 3.407 1.00 90.62 178 ASP A O 1
ATOM 1453 N N . LEU A 1 179 ? 1.800 -16.299 1.541 1.00 91.00 179 LEU A N 1
ATOM 1454 C CA . LEU A 1 179 ? 1.203 -14.959 1.572 1.00 91.00 179 LEU A CA 1
ATOM 1455 C C . LEU A 1 179 ? -0.012 -14.866 2.502 1.00 91.00 179 LEU A C 1
ATOM 1457 O O . LEU A 1 179 ? -0.341 -13.774 2.954 1.00 91.00 179 LEU A O 1
ATOM 1461 N N . GLU A 1 180 ? -0.643 -15.994 2.826 1.00 90.31 180 GLU A N 1
ATOM 1462 C CA . GLU A 1 180 ? -1.725 -16.077 3.818 1.00 90.31 180 GLU A CA 1
ATOM 1463 C C . GLU A 1 180 ? -1.218 -15.950 5.263 1.00 90.31 180 GLU A C 1
ATOM 1465 O O . GLU A 1 180 ? -1.996 -15.691 6.182 1.00 90.31 180 GLU A O 1
ATOM 1470 N N . ARG A 1 181 ? 0.088 -16.128 5.490 1.00 91.00 181 ARG A N 1
ATOM 1471 C CA . ARG A 1 181 ? 0.701 -16.084 6.820 1.00 91.00 181 ARG A CA 1
ATOM 1472 C C . ARG A 1 181 ? 1.426 -14.764 7.042 1.00 91.00 181 ARG A C 1
ATOM 1474 O O . ARG A 1 181 ? 2.064 -14.224 6.140 1.00 91.00 181 ARG A O 1
ATOM 1481 N N . SER A 1 182 ? 1.394 -14.270 8.283 1.00 91.12 182 SER A N 1
ATOM 1482 C CA . SER A 1 182 ? 2.264 -13.155 8.667 1.00 91.12 182 SER A CA 1
ATOM 1483 C C . SER A 1 182 ? 3.722 -13.578 8.470 1.00 91.12 182 SER A C 1
ATOM 1485 O O . SER A 1 182 ? 4.129 -14.594 9.036 1.00 91.12 182 SER A O 1
ATOM 1487 N N . PRO A 1 183 ? 4.540 -12.808 7.734 1.00 90.62 183 PRO A N 1
ATOM 1488 C CA . PRO A 1 183 ? 5.960 -13.111 7.615 1.00 90.62 183 PRO A CA 1
ATOM 1489 C C . PRO A 1 183 ? 6.741 -12.858 8.911 1.00 90.62 183 PRO A C 1
ATOM 1491 O O . PRO A 1 183 ? 7.894 -13.263 9.015 1.00 90.62 183 PRO A O 1
ATOM 1494 N N . PHE A 1 184 ? 6.118 -12.183 9.879 1.00 91.69 184 PHE A N 1
ATOM 1495 C CA . PHE A 1 184 ? 6.638 -11.979 11.224 1.00 91.69 184 PHE A CA 1
ATOM 1496 C C . PHE A 1 184 ? 5.572 -12.476 12.211 1.00 91.69 184 PHE A C 1
ATOM 1498 O O . PHE A 1 184 ? 4.753 -11.677 12.684 1.00 91.69 184 PHE A O 1
ATOM 1505 N N . PRO A 1 185 ? 5.466 -13.801 12.422 1.00 89.06 185 PRO A N 1
ATOM 1506 C CA . PRO A 1 185 ? 4.540 -14.355 13.399 1.00 89.06 185 PRO A CA 1
ATOM 1507 C C . PRO A 1 185 ? 4.964 -13.937 14.811 1.00 89.06 185 PRO A C 1
ATOM 1509 O O . PRO A 1 185 ? 6.149 -13.779 15.096 1.00 89.06 185 PRO A O 1
ATOM 1512 N N . ILE A 1 186 ? 3.980 -13.738 15.684 1.00 84.38 186 ILE A N 1
ATOM 1513 C CA . ILE A 1 186 ? 4.203 -13.470 17.105 1.00 84.38 186 ILE A CA 1
ATOM 1514 C C . ILE A 1 186 ? 3.847 -14.747 17.851 1.00 84.38 186 ILE A C 1
ATOM 1516 O O . ILE A 1 186 ? 2.740 -15.262 17.698 1.00 84.38 186 ILE A O 1
ATOM 1520 N N . GLU A 1 187 ? 4.792 -15.255 18.633 1.00 77.06 187 GLU A N 1
ATOM 1521 C CA . GLU A 1 187 ? 4.536 -16.325 19.588 1.00 77.06 187 GLU A CA 1
ATOM 1522 C C . GLU A 1 187 ? 3.972 -15.692 20.861 1.00 77.06 187 GLU A C 1
ATOM 1524 O O . GLU A 1 187 ? 4.655 -14.930 21.544 1.00 77.06 187 GLU A O 1
ATOM 1529 N N . PHE A 1 188 ? 2.700 -15.962 21.138 1.00 67.38 188 PHE A N 1
ATOM 1530 C CA . PHE A 1 188 ? 2.075 -15.619 22.409 1.00 67.38 188 PHE A CA 1
ATOM 1531 C C . PHE A 1 188 ? 2.427 -16.707 23.426 1.00 67.38 188 PHE A C 1
ATOM 1533 O O . PHE A 1 188 ? 2.262 -17.901 23.150 1.00 67.38 188 PHE A O 1
ATOM 1540 N N . SER A 1 189 ? 2.950 -16.320 24.586 1.00 58.78 189 SER A N 1
ATOM 1541 C CA . SER A 1 189 ? 3.286 -17.281 25.636 1.00 58.78 189 SER A CA 1
ATOM 1542 C C . SER A 1 189 ? 1.990 -17.769 26.277 1.00 58.78 189 SER A C 1
ATOM 1544 O O . SER A 1 189 ? 1.261 -16.979 26.868 1.00 58.78 189 SER A O 1
ATOM 1546 N N . SER A 1 190 ? 1.697 -19.072 26.207 1.00 48.84 190 SER A N 1
ATOM 1547 C CA . SER A 1 190 ? 0.597 -19.638 27.002 1.00 48.84 190 SER A CA 1
ATOM 1548 C C . SER A 1 190 ? 0.845 -19.358 28.491 1.00 48.84 190 SER A C 1
ATOM 1550 O O . SER A 1 190 ? 1.991 -19.490 28.933 1.00 48.84 190 SER A O 1
ATOM 1552 N N . PRO A 1 191 ? -0.179 -18.993 29.286 1.00 47.84 191 PRO A N 1
ATOM 1553 C CA . PRO A 1 191 ? 0.004 -18.837 30.720 1.00 47.84 191 PRO A CA 1
ATOM 1554 C C . PRO A 1 191 ? 0.477 -20.174 31.295 1.00 47.84 191 PRO A C 1
ATOM 1556 O O . PRO A 1 191 ? -0.172 -21.207 31.119 1.00 47.84 191 PRO A O 1
ATOM 1559 N N . VAL A 1 192 ? 1.635 -20.159 31.958 1.00 44.44 192 VAL A N 1
ATOM 1560 C CA . VAL A 1 192 ? 2.118 -21.293 32.744 1.00 44.44 192 VAL A CA 1
ATOM 1561 C C . VAL A 1 192 ? 1.099 -21.503 33.861 1.00 44.44 192 VAL A C 1
ATOM 1563 O O . VAL A 1 192 ? 1.038 -20.725 34.809 1.00 44.44 192 VAL A O 1
ATOM 1566 N N . LEU A 1 193 ? 0.251 -22.522 33.722 1.00 45.72 193 LEU A N 1
ATOM 1567 C CA . LEU A 1 193 ? -0.541 -23.036 34.832 1.00 45.72 193 LEU A CA 1
ATOM 1568 C C . LEU A 1 193 ? 0.454 -23.637 35.826 1.00 45.72 193 LEU A C 1
ATOM 1570 O O . LEU A 1 193 ? 0.903 -24.769 35.643 1.00 45.72 193 LEU A O 1
ATOM 1574 N N . GLU A 1 194 ? 0.847 -22.872 36.845 1.00 41.19 194 GLU A N 1
ATOM 1575 C CA . GLU A 1 194 ? 1.563 -23.458 37.972 1.00 41.19 194 GLU A CA 1
ATOM 1576 C C . GLU A 1 194 ? 0.644 -24.489 38.646 1.00 41.19 194 GLU A C 1
ATOM 1578 O O . GLU A 1 194 ? -0.512 -24.174 38.957 1.00 41.19 194 GLU A O 1
ATOM 1583 N N . PRO A 1 195 ? 1.103 -25.738 38.840 1.00 47.50 195 PRO A N 1
ATOM 1584 C CA . PRO A 1 195 ? 0.307 -26.743 39.519 1.00 47.50 195 PRO A CA 1
ATOM 1585 C C . PRO A 1 195 ? 0.102 -26.315 40.972 1.00 47.50 195 PRO A C 1
ATOM 1587 O O . PRO A 1 195 ? 1.060 -26.077 41.702 1.00 47.50 195 PRO A O 1
ATOM 1590 N N . SER A 1 196 ? -1.161 -26.222 41.385 1.00 50.00 196 SER A N 1
ATOM 1591 C CA . SER A 1 196 ? -1.534 -25.986 42.777 1.00 50.00 196 SER A CA 1
ATOM 1592 C C . SER A 1 196 ? -1.004 -27.133 43.644 1.00 50.00 196 SER A C 1
ATOM 1594 O O . SER A 1 196 ? -1.486 -28.260 43.530 1.00 50.00 196 SER A O 1
ATOM 1596 N N . THR A 1 197 ? 0.012 -26.852 44.460 1.00 59.94 197 THR A N 1
ATOM 1597 C CA . THR A 1 197 ? 0.473 -27.721 45.557 1.00 59.94 197 THR A CA 1
ATOM 1598 C C . THR A 1 197 ? -0.319 -27.469 46.823 1.00 59.94 197 THR A C 1
ATOM 1600 O O . THR A 1 197 ? -0.522 -26.272 47.132 1.00 59.94 197 THR A O 1
#

Nearest PDB structures (foldseek):
  5gzy-assembly1_C  TM=7.938E-01  e=1.655E-05  Pseudomonas putida
  5gzx-assembly1_D  TM=8.079E-01  e=2.734E-05  Pseudomonas putida
  3bjx-assembly2_D  TM=8.623E-01  e=2.036E-04  Pseudomonas putida
  4n2x-assembly1_G  TM=8.338E-01  e=2.036E-04  Methylobacterium sp. CPA1
  5h01-assembly1_D  TM=6.964E-01  e=6.748E-05  Pseudomonas putida

Radius of gyration: 20.11 Å; Cα contacts (8 Å, |Δi|>4): 150; chains: 1; bounding box: 36×51×63 Å

Solvent-accessible surface area (backbone atoms only — not comparable to full-atom values): 11985 Å² total; per-residue (Å²): 110,72,63,53,74,59,46,50,63,52,53,33,31,53,29,26,30,53,40,49,16,70,76,51,64,55,83,76,76,85,74,87,71,80,67,92,69,84,75,79,82,86,76,78,58,89,92,61,70,86,81,70,61,52,63,93,80,50,90,51,68,66,58,44,50,51,48,51,49,51,21,65,74,69,70,42,98,62,75,54,67,67,60,24,35,42,45,79,41,51,71,56,40,52,54,52,44,66,65,45,62,76,45,67,78,34,67,71,47,50,51,51,24,48,51,49,37,53,52,24,45,55,49,32,77,66,49,78,81,70,60,65,65,54,68,67,61,34,53,76,68,73,47,59,70,65,58,53,46,55,52,23,54,49,44,47,62,50,38,28,52,50,50,52,49,53,53,60,62,44,53,81,83,40,54,71,74,61,68,77,42,69,88,73,74,79,84,77,80,74,82,80,79,74,80,88,125

pLDDT: mean 86.39, std 14.43, range [41.19, 98.44]

Foldseek 3Di:
DLLCLQVLLVLLLVLLLLLCQLVCQDPDPPDDPPPVDDDFDDDDFPPNDDQDFADQDHPDPLLVVLQVVVCVLLVHPTRDRVLRSVCVPVVLSSVLCVVCSVVCPPPVLVVQLVVSLVVSNVVSVVDPPRDHDDPVVCVVVVHDSVVSNVVSVVSSNRSSSVSSSVLVSCVVPDDPVRSVDNPRDDDDDDPPPDDDD

Secondary structure (DSSP, 8-state):
-HHHHHHHHHHHHHHHHHHHHHHS------------PPPPPPSPPTT-PPPP---SS-S-HHHHHHHHHHHHHHT-SS--HHHHHHTTSHHHHHHHHHHHTTTTTSHHHHHHHHHHHHHHHHHHHH-SSPP---HHHHHHTT--HHHHHHHHHHHHHHHHHHHHHHHHHHTTTS-HHHHSS-SS---PPPP------

Organism: NCBI:txid3020900

Mean predicted aligned error: 7.29 Å

Sequence (197 aa):
MTSIIYINPKLLVSTAMVEDACQHPTISAFQSQRQDHELIPRGIPLHMYPMEMIDETPDDVTLRRTFRDIQRTLGLPGINSDYRTLALWPEYLYSVWNRLKPVINHPLYLEAALALREAAQQMASQVLPRLTLSEDQLRILGRKRTQFIETTAHFTQLLPPLIVNIVLISMDWRSRQDLERSPFPIEFSSPVLEPST